Protein AF-A0A0C9QK93-F1 (afdb_monomer_lite)

Secondary structure (DSSP, 8-state):
-EEEEEE-GGGGGTTTEEEEEEETTEEEESS-SSS--HHHHHHHTT-TT-PEEEEE-TT------TT-EEEEEESSS------PPP-TTHHHHHHHHHHHHHHHHHTSTT-TTS--S-PPPHHHHHHHHHHHHHHHHHHHHS------SS---SSPPPHHHHHHHTTTT--PPEEPPHHHHHHHHHHHHTSS---SS----S-------HHHHHHHHHHHHHTSHHHHHHHHHHHT---

Radius of gyration: 21.6 Å; chains: 1; bounding box: 47×56×64 Å

InterPro domains:
  IPR003347 JmjC domain [PS51184] (1-100)
  IPR041667 Cupin-like domain 8 [PF13621] (1-84)

Sequence (239 aa):
RKQWLLFPPDSGKILQETRVPYEESTIYSRLNFFCPSTYEEDCLLKIERGPMRVVLTPGDVLFVPRGWWHFVESLEVSVSVNVWLPLASDCQNRLREALVKLIIERIGKGLPAVREDVPYRLEEILELIEKCISDCEKLREEPPEEMIHKKIRKTPWTPPDLSREFKNFVKLGNYLGREELRLFLHQQRHRFPVCENEKIQESTVEYLNRDENILKKITDTLCHSEIITRVVDTLLKKD

Structure (mmCIF, N/CA/C/O backbone):
data_AF-A0A0C9QK93-F1
#
_entry.id   AF-A0A0C9QK93-F1
#
loop_
_atom_site.group_PDB
_atom_site.id
_atom_site.type_symbol
_atom_site.label_atom_id
_atom_site.label_alt_id
_atom_site.label_comp_id
_atom_site.label_asym_id
_atom_site.label_entity_id
_atom_site.label_seq_id
_atom_site.pdbx_PDB_ins_code
_atom_site.Cartn_x
_atom_site.Cartn_y
_atom_site.Cartn_z
_atom_site.occupancy
_atom_site.B_iso_or_equiv
_atom_site.auth_seq_id
_atom_site.auth_comp_id
_atom_site.auth_asym_id
_atom_site.auth_atom_id
_atom_site.pdbx_PDB_model_num
ATOM 1 N N . ARG A 1 1 ? 1.351 -15.589 -14.975 1.00 96.06 1 ARG A N 1
ATOM 2 C CA . ARG A 1 1 ? 2.465 -15.167 -14.093 1.00 96.06 1 ARG A CA 1
ATOM 3 C C . ARG A 1 1 ? 2.295 -13.702 -13.724 1.00 96.06 1 ARG A C 1
ATOM 5 O O . ARG A 1 1 ? 1.899 -12.924 -14.588 1.00 96.06 1 ARG A O 1
ATOM 12 N N . LYS A 1 2 ? 2.601 -13.322 -12.479 1.00 97.38 2 LYS A N 1
ATOM 13 C CA . LYS A 1 2 ? 2.558 -11.922 -12.012 1.00 97.38 2 LYS A CA 1
ATOM 14 C C . LYS A 1 2 ? 3.893 -11.516 -11.404 1.00 97.38 2 LYS A C 1
ATOM 16 O O . LYS A 1 2 ? 4.398 -12.219 -10.537 1.00 97.38 2 LYS A O 1
ATOM 21 N N . GLN A 1 3 ? 4.449 -10.401 -11.850 1.00 96.44 3 GLN A N 1
ATOM 22 C CA . GLN A 1 3 ? 5.648 -9.805 -11.283 1.00 96.44 3 GLN A CA 1
ATOM 23 C C . GLN A 1 3 ? 5.265 -8.812 -10.188 1.00 96.44 3 GLN A C 1
ATOM 25 O O . GLN A 1 3 ? 4.381 -7.988 -10.384 1.00 96.44 3 GLN A O 1
ATOM 30 N N . TRP A 1 4 ? 5.954 -8.895 -9.059 1.00 97.44 4 TRP A N 1
ATOM 31 C CA . TRP A 1 4 ? 5.810 -8.026 -7.904 1.00 97.44 4 TRP A CA 1
ATOM 32 C C . TRP A 1 4 ? 7.144 -7.347 -7.617 1.00 97.44 4 TRP A C 1
ATOM 34 O O . TRP A 1 4 ? 8.185 -8.009 -7.587 1.00 97.44 4 TRP A O 1
ATOM 44 N N . LEU A 1 5 ? 7.099 -6.042 -7.378 1.00 96.69 5 LEU A N 1
ATOM 45 C CA . LEU A 1 5 ? 8.170 -5.285 -6.738 1.00 96.69 5 LEU A CA 1
ATOM 46 C C . LEU A 1 5 ? 7.659 -4.848 -5.373 1.00 96.69 5 LEU A C 1
ATOM 48 O O . LEU A 1 5 ? 6.635 -4.178 -5.306 1.00 96.69 5 LEU A O 1
ATOM 52 N N . LEU A 1 6 ? 8.346 -5.241 -4.308 1.00 96.31 6 LEU A N 1
ATOM 53 C CA . LEU A 1 6 ? 7.980 -4.933 -2.930 1.00 96.31 6 LEU A CA 1
ATOM 54 C C . LEU A 1 6 ? 9.006 -3.973 -2.328 1.00 96.31 6 LEU A C 1
ATOM 56 O O . LEU A 1 6 ? 10.204 -4.255 -2.380 1.00 96.31 6 LEU A O 1
ATOM 60 N N . PHE A 1 7 ? 8.545 -2.884 -1.716 1.00 94.69 7 PHE A N 1
ATOM 61 C CA . PHE A 1 7 ? 9.400 -1.929 -1.008 1.00 94.69 7 PHE A CA 1
ATOM 62 C C . PHE A 1 7 ? 9.000 -1.841 0.467 1.00 94.69 7 PHE A C 1
ATOM 64 O O . PHE A 1 7 ? 7.814 -1.973 0.798 1.00 94.69 7 PHE A O 1
ATOM 71 N N . PRO A 1 8 ? 9.969 -1.617 1.369 1.00 91.44 8 PRO A N 1
ATOM 72 C CA . PRO A 1 8 ? 9.678 -1.525 2.788 1.00 91.44 8 PRO A CA 1
ATOM 73 C C . PRO A 1 8 ? 8.813 -0.286 3.101 1.00 91.44 8 PRO A C 1
ATOM 75 O O . PRO A 1 8 ? 8.847 0.690 2.342 1.00 91.44 8 PRO A O 1
ATOM 78 N N . PRO A 1 9 ? 8.030 -0.301 4.198 1.00 90.38 9 PRO A N 1
ATOM 79 C CA . PRO A 1 9 ? 7.038 0.739 4.504 1.00 90.38 9 PRO A CA 1
ATOM 80 C C . PRO A 1 9 ? 7.588 2.173 4.579 1.00 90.38 9 PRO A C 1
ATOM 82 O O . PRO A 1 9 ? 6.888 3.127 4.250 1.00 90.38 9 PRO A O 1
ATOM 85 N N . ASP A 1 10 ? 8.855 2.327 4.958 1.00 89.88 10 ASP A N 1
ATOM 86 C CA . ASP A 1 10 ? 9.587 3.595 5.060 1.00 89.88 10 ASP A CA 1
ATOM 87 C C . ASP A 1 10 ? 9.974 4.212 3.702 1.00 89.88 10 ASP A C 1
ATOM 89 O O . ASP A 1 10 ? 10.474 5.336 3.645 1.00 89.88 10 ASP A O 1
ATOM 93 N N . SER A 1 11 ? 9.684 3.529 2.590 1.00 91.25 11 SER A N 1
ATOM 94 C CA . SER A 1 11 ? 9.995 4.008 1.234 1.00 91.25 11 SER A CA 1
ATOM 95 C C . SER A 1 11 ? 9.082 5.140 0.743 1.00 91.25 11 SER A C 1
ATOM 97 O O . SER A 1 11 ? 9.384 5.753 -0.282 1.00 91.25 11 SER A O 1
ATOM 99 N N . GLY A 1 12 ? 7.992 5.454 1.455 1.00 89.31 12 GLY A N 1
ATOM 100 C CA . GLY A 1 12 ? 6.931 6.367 0.999 1.00 89.31 12 GLY A CA 1
ATOM 101 C C . GLY A 1 12 ? 7.414 7.750 0.554 1.00 89.31 12 GLY A C 1
ATOM 102 O O . GLY A 1 12 ? 6.987 8.262 -0.482 1.00 89.31 12 GLY A O 1
ATOM 103 N N . LYS A 1 13 ? 8.407 8.321 1.251 1.00 89.19 13 LYS A N 1
ATOM 104 C CA . LYS A 1 13 ? 8.995 9.622 0.888 1.00 89.19 13 LYS A CA 1
ATOM 105 C C . LYS A 1 13 ? 9.695 9.597 -0.475 1.00 89.19 13 LYS A C 1
ATOM 107 O O . LYS A 1 13 ? 9.547 10.538 -1.251 1.00 89.19 13 LYS A O 1
ATOM 112 N N . ILE A 1 14 ? 10.458 8.541 -0.769 1.00 91.62 14 ILE A N 1
ATOM 113 C CA . ILE A 1 14 ? 11.160 8.394 -2.058 1.00 91.62 14 ILE A CA 1
ATOM 114 C C . ILE A 1 14 ? 10.161 8.045 -3.159 1.00 91.62 14 ILE A C 1
ATOM 116 O O . ILE A 1 14 ? 10.248 8.585 -4.257 1.00 91.62 14 ILE A O 1
ATOM 120 N N . LEU A 1 15 ? 9.174 7.208 -2.830 1.00 92.50 15 LEU A N 1
ATOM 121 C CA . LEU A 1 15 ? 8.058 6.837 -3.697 1.00 92.50 15 LEU A CA 1
ATOM 122 C C . LEU A 1 15 ? 7.072 7.986 -3.952 1.00 92.50 15 LEU A C 1
ATOM 124 O O . LEU A 1 15 ? 6.124 7.810 -4.716 1.00 92.50 15 LEU A O 1
ATOM 128 N N . GLN A 1 16 ? 7.300 9.159 -3.356 1.00 91.38 16 GLN A N 1
ATOM 129 C CA . GLN A 1 16 ? 6.467 10.346 -3.512 1.00 91.38 16 GLN A CA 1
ATOM 130 C C . GLN A 1 16 ? 4.991 10.049 -3.229 1.00 91.38 16 GLN A C 1
ATOM 132 O O . GLN A 1 16 ? 4.132 10.293 -4.079 1.00 91.38 16 GLN A O 1
ATOM 137 N N . GLU A 1 17 ? 4.716 9.501 -2.045 1.00 88.75 17 GLU A N 1
ATOM 138 C CA . GLU A 1 17 ? 3.376 9.096 -1.625 1.00 88.75 17 GLU A CA 1
ATOM 139 C C . GLU A 1 17 ? 2.289 10.149 -1.908 1.00 88.75 17 GLU A C 1
ATOM 141 O O . GLU A 1 17 ? 2.481 11.369 -1.789 1.00 88.75 17 GLU A O 1
ATOM 146 N N . THR A 1 18 ? 1.130 9.664 -2.344 1.00 83.94 18 THR A N 1
ATOM 147 C CA . THR A 1 18 ? -0.019 10.488 -2.702 1.00 83.94 18 THR A CA 1
ATOM 148 C C . THR A 1 18 ? -1.317 9.739 -2.417 1.00 83.94 18 THR A C 1
ATOM 150 O O . THR A 1 18 ? -1.436 8.550 -2.700 1.00 83.94 18 THR A O 1
ATOM 153 N N . ARG A 1 19 ? -2.314 10.446 -1.879 1.00 78.44 19 ARG A N 1
ATOM 154 C CA . ARG A 1 19 ? -3.700 9.960 -1.740 1.00 78.44 19 ARG A CA 1
ATOM 155 C C . ARG A 1 19 ? -4.591 10.455 -2.884 1.00 78.44 19 ARG A C 1
ATOM 157 O O . ARG A 1 19 ? -5.789 10.615 -2.715 1.00 78.44 19 ARG A O 1
ATOM 164 N N . VAL A 1 20 ? -3.977 10.782 -4.018 1.00 71.06 20 VAL A N 1
ATOM 165 C CA . VAL A 1 20 ? -4.642 11.296 -5.216 1.00 71.06 20 VAL A CA 1
ATOM 166 C C . VAL A 1 20 ? -4.365 10.332 -6.372 1.00 71.06 20 VAL A C 1
ATOM 168 O O . VAL A 1 20 ? -3.179 10.131 -6.659 1.00 71.06 20 VAL A O 1
ATOM 171 N N . PRO A 1 21 ? -5.405 9.785 -7.035 1.00 72.94 21 PRO A N 1
ATOM 172 C CA . PRO A 1 21 ? -6.831 9.887 -6.675 1.00 72.94 21 PRO A CA 1
ATOM 173 C C . PRO A 1 21 ? -7.118 9.297 -5.284 1.00 72.94 21 PRO A C 1
ATOM 175 O O . PRO A 1 21 ? -6.354 8.454 -4.817 1.00 72.94 21 PRO A O 1
ATOM 178 N N . TYR A 1 22 ? -8.166 9.764 -4.597 1.00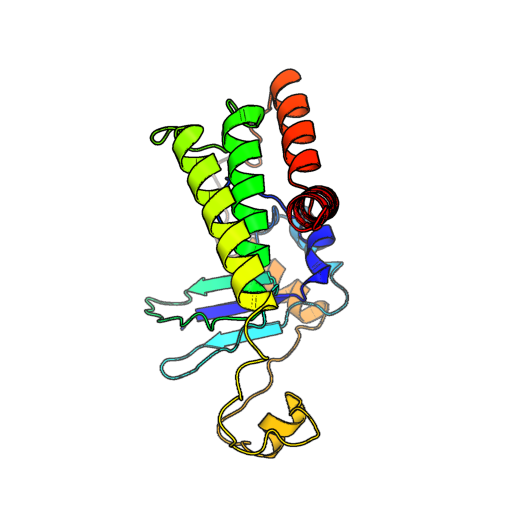 74.44 22 TYR A N 1
ATOM 179 C CA . TYR A 1 22 ? -8.499 9.196 -3.286 1.00 74.44 22 TYR A CA 1
ATOM 180 C C . TYR A 1 22 ? -9.203 7.855 -3.467 1.00 74.44 22 TYR A C 1
ATOM 182 O O . TYR A 1 22 ? -10.246 7.764 -4.113 1.00 74.44 22 TYR A O 1
ATOM 190 N N . GLU A 1 23 ? -8.625 6.818 -2.874 1.00 77.44 23 GLU A N 1
ATOM 191 C CA . GLU A 1 23 ? -9.226 5.500 -2.741 1.00 77.44 23 GLU A CA 1
ATOM 192 C C . GLU A 1 23 ? -9.027 5.035 -1.297 1.00 77.44 23 GLU A C 1
ATOM 194 O O . GLU A 1 23 ? -7.950 5.190 -0.712 1.00 77.44 23 GLU A O 1
ATOM 199 N N . GLU A 1 24 ? -10.091 4.502 -0.703 1.00 75.31 24 GLU A N 1
ATOM 200 C CA . GLU A 1 24 ? -10.079 4.053 0.684 1.00 75.31 24 GLU A CA 1
ATOM 201 C C . GLU A 1 24 ? -8.993 2.991 0.896 1.00 75.31 24 GLU A C 1
ATOM 203 O O . GLU A 1 24 ? -8.834 2.069 0.093 1.00 75.31 24 GLU A O 1
ATOM 208 N N . SER A 1 25 ? -8.233 3.116 1.989 1.00 77.31 25 SER A N 1
ATOM 209 C CA . SER A 1 25 ? -7.150 2.184 2.340 1.00 77.31 25 SER A CA 1
ATOM 210 C C . SER A 1 25 ? -6.016 2.076 1.309 1.00 77.31 25 SER A C 1
ATOM 212 O O . SER A 1 25 ? -5.211 1.145 1.390 1.00 77.31 25 SER A O 1
ATOM 214 N N . THR A 1 26 ? -5.909 3.027 0.375 1.00 83.44 26 THR A N 1
ATOM 215 C CA . THR A 1 26 ? -4.876 3.023 -0.666 1.00 83.44 26 THR A CA 1
ATOM 216 C C . THR A 1 26 ? -4.071 4.318 -0.653 1.00 83.44 26 THR A C 1
ATOM 218 O O . THR A 1 26 ? -4.600 5.427 -0.589 1.00 83.44 26 THR A O 1
ATOM 221 N N . ILE A 1 27 ? -2.749 4.167 -0.711 1.00 86.81 27 ILE A N 1
ATOM 222 C CA . ILE A 1 27 ? -1.800 5.259 -0.918 1.00 86.81 27 ILE A CA 1
ATOM 223 C C . ILE A 1 27 ? -0.974 4.880 -2.140 1.00 86.81 27 ILE A C 1
ATOM 225 O O . ILE A 1 27 ? -0.438 3.774 -2.218 1.00 86.81 27 ILE A O 1
ATOM 229 N N . TYR A 1 28 ? -0.879 5.793 -3.096 1.00 89.25 28 TYR A N 1
ATOM 230 C CA . TYR A 1 28 ? -0.188 5.566 -4.355 1.00 89.25 28 TYR A CA 1
ATOM 231 C C . TYR A 1 28 ? 1.204 6.188 -4.343 1.00 89.25 28 TYR A C 1
ATOM 233 O O . TYR A 1 28 ? 1.496 7.118 -3.590 1.00 89.25 28 TYR A O 1
ATOM 241 N N . SER A 1 29 ? 2.064 5.680 -5.219 1.00 91.94 29 SER A N 1
ATOM 242 C CA . SER A 1 29 ? 3.305 6.345 -5.605 1.00 91.94 29 SER A CA 1
ATOM 243 C C . SER A 1 29 ? 3.031 7.249 -6.805 1.00 91.94 29 SER A C 1
ATOM 245 O O . SER A 1 29 ? 2.280 6.864 -7.698 1.00 91.94 29 SER A O 1
ATOM 247 N N . ARG A 1 30 ? 3.658 8.431 -6.857 1.00 90.38 30 ARG A N 1
ATOM 248 C CA . ARG A 1 30 ? 3.638 9.266 -8.075 1.00 90.38 30 ARG A CA 1
ATOM 249 C C . ARG A 1 30 ? 4.561 8.750 -9.178 1.00 90.38 30 ARG A C 1
ATOM 251 O O . ARG A 1 30 ? 4.494 9.258 -10.288 1.00 90.38 30 ARG A O 1
ATOM 258 N N . LEU A 1 31 ? 5.436 7.794 -8.869 1.00 92.75 31 LEU A N 1
ATOM 259 C CA . LEU A 1 31 ? 6.427 7.286 -9.808 1.00 92.75 31 LEU A CA 1
ATOM 260 C C . LEU A 1 31 ? 5.817 6.187 -10.682 1.00 92.75 31 LEU A C 1
ATOM 262 O O . LEU A 1 31 ? 5.188 5.251 -10.185 1.00 92.75 31 LEU A O 1
ATOM 266 N N . ASN A 1 32 ? 6.051 6.272 -11.984 1.00 91.50 32 ASN A N 1
ATOM 267 C CA . ASN A 1 32 ? 5.673 5.258 -12.950 1.00 91.50 32 ASN A CA 1
ATOM 268 C C . ASN A 1 32 ? 6.715 4.133 -12.996 1.00 91.50 32 ASN A C 1
ATOM 270 O O . ASN A 1 32 ? 7.848 4.328 -13.418 1.00 91.50 32 ASN A O 1
ATOM 274 N N . PHE A 1 33 ? 6.318 2.923 -12.607 1.00 92.94 33 PHE A N 1
ATOM 275 C CA . PHE A 1 33 ? 7.174 1.730 -12.664 1.00 92.94 33 PHE A CA 1
ATOM 276 C C . PHE A 1 33 ? 7.068 0.959 -13.980 1.00 92.94 33 PHE A C 1
ATOM 278 O O . PHE A 1 33 ? 7.933 0.140 -14.289 1.00 92.94 33 PHE A O 1
ATOM 285 N N . PHE A 1 34 ? 5.986 1.176 -14.727 1.00 92.69 34 PHE A N 1
ATOM 286 C CA . PHE A 1 34 ? 5.678 0.438 -15.946 1.00 92.69 34 PHE A CA 1
ATOM 287 C C . PHE A 1 34 ? 6.424 1.000 -17.159 1.00 92.69 34 PHE A C 1
ATOM 289 O O . PHE A 1 34 ? 6.872 0.239 -18.009 1.00 92.69 34 PHE A O 1
ATOM 296 N N . CYS A 1 35 ? 6.575 2.323 -17.220 1.00 93.44 35 CYS A N 1
ATOM 297 C CA . CYS A 1 35 ? 7.335 3.026 -18.251 1.00 93.44 35 CYS A CA 1
ATOM 298 C C . CYS A 1 35 ? 7.953 4.310 -17.655 1.00 93.44 35 CYS A C 1
ATOM 300 O O . CYS A 1 35 ? 7.459 5.405 -17.934 1.00 93.44 35 CYS A O 1
ATOM 302 N N . PRO A 1 36 ? 8.976 4.189 -16.784 1.00 93.06 36 PRO A N 1
ATOM 303 C CA . PRO A 1 36 ? 9.572 5.332 -16.094 1.00 93.06 36 PRO A CA 1
ATOM 304 C C . PRO A 1 36 ? 10.273 6.299 -17.057 1.00 93.06 36 PRO A C 1
ATOM 306 O O . PRO A 1 36 ? 10.957 5.893 -17.997 1.00 93.06 36 PRO A O 1
ATOM 309 N N . SER A 1 37 ? 10.170 7.595 -16.777 1.00 92.06 37 SER A N 1
ATOM 310 C CA . SER A 1 37 ? 11.050 8.637 -17.319 1.00 92.06 37 SER A CA 1
ATOM 311 C C . SER A 1 37 ? 12.447 8.582 -16.682 1.00 92.06 37 SER A C 1
ATOM 313 O O . SER A 1 37 ? 12.617 8.003 -15.612 1.00 92.06 37 SER A O 1
ATOM 315 N N . THR A 1 38 ? 13.451 9.255 -17.270 1.00 91.06 38 THR A N 1
ATOM 316 C CA . THR A 1 38 ? 14.803 9.341 -16.664 1.00 91.06 38 THR A CA 1
ATOM 317 C C . THR A 1 38 ? 14.757 9.844 -15.218 1.00 91.06 38 THR A C 1
ATOM 319 O O . THR A 1 38 ? 15.472 9.346 -14.357 1.00 91.06 38 THR A O 1
ATOM 322 N N . TYR A 1 39 ? 13.899 10.833 -14.946 1.00 92.06 39 TYR A N 1
ATOM 323 C CA . TYR A 1 39 ? 13.749 11.408 -13.613 1.00 92.06 39 TYR A CA 1
ATOM 324 C C . TYR A 1 39 ? 13.223 10.378 -12.604 1.00 92.06 39 TYR A C 1
ATOM 326 O O . TYR A 1 39 ? 13.726 10.284 -11.484 1.00 92.06 39 TYR A O 1
ATOM 334 N N . GLU A 1 40 ? 12.227 9.586 -13.000 1.00 92.50 40 GLU A N 1
ATOM 335 C CA . GLU A 1 40 ? 11.664 8.538 -12.148 1.00 92.50 40 GLU A CA 1
ATOM 336 C C . GLU A 1 40 ? 12.669 7.406 -11.924 1.00 92.50 40 GLU A C 1
ATOM 338 O O . GLU A 1 40 ? 12.792 6.936 -10.793 1.00 92.50 40 GLU A O 1
ATOM 343 N N . GLU A 1 41 ? 13.450 7.029 -12.945 1.00 91.50 41 GLU A N 1
ATOM 344 C CA . GLU A 1 41 ? 14.570 6.088 -12.799 1.00 91.50 41 GLU A CA 1
ATOM 345 C C . GLU A 1 41 ? 15.551 6.570 -11.719 1.00 91.50 41 GLU A C 1
ATOM 347 O O . GLU A 1 41 ? 15.842 5.840 -10.767 1.00 91.50 41 GLU A O 1
ATOM 352 N N . ASP A 1 42 ? 16.000 7.824 -11.811 1.00 92.00 42 ASP A N 1
ATOM 353 C CA . ASP A 1 42 ? 16.928 8.426 -10.850 1.00 92.00 42 ASP A CA 1
ATOM 354 C C . ASP A 1 42 ? 16.341 8.503 -9.433 1.00 92.00 42 ASP A C 1
ATOM 356 O O . ASP A 1 42 ? 17.060 8.353 -8.441 1.00 92.00 42 ASP A O 1
ATOM 360 N N . CYS A 1 43 ? 15.035 8.742 -9.304 1.00 92.25 43 CYS A N 1
ATOM 361 C CA . CYS A 1 43 ? 14.338 8.711 -8.021 1.00 92.25 43 CYS A CA 1
ATOM 362 C C . CYS A 1 43 ? 14.292 7.301 -7.422 1.00 92.25 43 CYS A C 1
ATOM 364 O O . CYS A 1 43 ? 14.618 7.134 -6.246 1.00 92.25 43 CYS A O 1
ATOM 366 N N . LEU A 1 44 ? 13.943 6.289 -8.215 1.00 91.88 44 LEU A N 1
ATOM 367 C CA . LEU A 1 44 ? 13.840 4.900 -7.761 1.00 91.88 44 LEU A CA 1
ATOM 368 C C . LEU A 1 44 ? 15.197 4.309 -7.364 1.00 91.88 44 LEU A C 1
ATOM 370 O O . LEU A 1 44 ? 15.279 3.539 -6.406 1.00 91.88 44 LEU A O 1
ATOM 374 N N . LEU A 1 45 ? 16.279 4.720 -8.030 1.00 92.50 45 LEU A N 1
ATOM 375 C CA . LEU A 1 45 ? 17.643 4.292 -7.702 1.00 92.50 45 LEU A CA 1
ATOM 376 C C . LEU A 1 45 ? 18.167 4.840 -6.362 1.00 92.50 45 LEU A C 1
ATOM 378 O O . LEU A 1 45 ? 19.173 4.339 -5.853 1.00 92.50 45 LEU A O 1
ATOM 382 N N . LYS A 1 46 ? 17.491 5.831 -5.759 1.00 91.44 46 LYS A N 1
ATOM 383 C CA . LYS A 1 46 ? 17.826 6.357 -4.420 1.00 91.44 46 LYS A CA 1
ATOM 384 C C . LYS A 1 46 ? 17.349 5.452 -3.281 1.00 91.44 46 LYS A C 1
ATOM 386 O O . LYS A 1 46 ? 17.734 5.681 -2.138 1.00 91.44 46 LYS A O 1
ATOM 391 N N . ILE A 1 47 ? 16.524 4.442 -3.562 1.00 87.19 47 ILE A N 1
ATOM 392 C CA . ILE A 1 47 ? 16.042 3.498 -2.548 1.00 87.19 47 ILE A CA 1
ATOM 393 C C . ILE A 1 47 ? 17.187 2.546 -2.175 1.00 87.19 47 ILE A C 1
ATOM 395 O O . ILE A 1 47 ? 17.525 1.646 -2.940 1.00 87.19 47 ILE A O 1
ATOM 399 N N . GLU A 1 48 ? 17.781 2.731 -0.992 1.00 81.31 48 GLU A N 1
ATOM 400 C CA . GLU A 1 48 ? 19.034 2.063 -0.593 1.00 81.31 48 GLU A CA 1
ATOM 401 C C . GLU A 1 48 ? 18.995 0.534 -0.685 1.00 81.31 48 GLU A C 1
ATOM 403 O O . GLU A 1 48 ? 19.936 -0.077 -1.190 1.00 81.31 48 GLU A O 1
ATOM 408 N N . ARG A 1 49 ? 17.913 -0.091 -0.206 1.00 82.56 49 ARG A N 1
ATOM 409 C CA . ARG A 1 49 ? 17.766 -1.557 -0.210 1.00 82.56 49 ARG A CA 1
ATOM 410 C C . ARG A 1 49 ? 17.278 -2.124 -1.545 1.00 82.56 49 ARG A C 1
ATOM 412 O O . ARG A 1 49 ? 17.282 -3.341 -1.701 1.00 82.56 49 ARG A O 1
ATOM 419 N N . GLY A 1 50 ? 16.849 -1.265 -2.474 1.00 88.56 50 GLY A N 1
ATOM 420 C CA . GLY A 1 50 ? 16.113 -1.670 -3.670 1.00 88.56 50 GLY A CA 1
ATOM 421 C C . GLY A 1 50 ? 14.790 -2.392 -3.352 1.00 88.56 50 GLY A C 1
ATOM 422 O O . GLY A 1 50 ? 14.462 -2.644 -2.187 1.00 88.56 50 GLY A O 1
ATOM 423 N N . PRO A 1 51 ? 13.990 -2.727 -4.377 1.00 94.81 51 PRO A N 1
ATOM 424 C CA . PRO A 1 51 ? 12.829 -3.583 -4.201 1.00 94.81 51 PRO A CA 1
ATOM 425 C C . PRO A 1 51 ? 13.218 -5.051 -4.080 1.00 94.81 51 PRO A C 1
ATOM 427 O O . PRO A 1 51 ? 14.146 -5.530 -4.734 1.00 94.81 51 PRO A O 1
ATOM 430 N N . MET A 1 52 ? 12.403 -5.804 -3.351 1.00 95.38 52 MET A N 1
ATOM 431 C CA . MET A 1 52 ? 12.341 -7.250 -3.514 1.00 95.38 52 MET A CA 1
ATOM 432 C C . MET A 1 52 ? 11.525 -7.578 -4.767 1.00 95.38 52 MET A C 1
ATOM 434 O O . MET A 1 52 ? 10.371 -7.163 -4.883 1.00 95.38 52 MET A O 1
ATOM 438 N N . ARG A 1 53 ? 12.115 -8.328 -5.705 1.00 95.31 53 ARG A N 1
ATOM 439 C CA . ARG A 1 53 ? 11.442 -8.753 -6.942 1.00 95.31 53 ARG A CA 1
ATOM 440 C C . ARG A 1 53 ? 11.000 -10.205 -6.834 1.00 95.31 53 ARG A C 1
ATOM 442 O O . ARG A 1 53 ? 11.811 -11.089 -6.560 1.00 95.31 53 ARG A O 1
ATOM 449 N N . VAL A 1 54 ? 9.724 -10.459 -7.110 1.00 95.81 54 VAL A N 1
ATOM 450 C CA . VAL A 1 54 ? 9.133 -11.805 -7.100 1.00 95.81 54 VAL A CA 1
ATOM 451 C C . VAL A 1 54 ? 8.300 -12.008 -8.361 1.00 95.81 54 VAL A C 1
ATOM 453 O O . VAL A 1 54 ? 7.522 -11.139 -8.736 1.00 95.81 54 VAL A O 1
ATOM 456 N N . VAL A 1 55 ? 8.435 -13.157 -9.024 1.00 96.25 55 VAL A N 1
ATOM 457 C CA . VAL A 1 55 ? 7.540 -13.558 -10.120 1.00 96.25 55 VAL A CA 1
ATOM 458 C C . VAL A 1 55 ? 6.736 -14.763 -9.660 1.00 96.25 55 VAL A C 1
ATOM 460 O O . VAL A 1 55 ? 7.293 -15.839 -9.476 1.00 96.25 55 VAL A O 1
ATOM 463 N N . LEU A 1 56 ? 5.431 -14.572 -9.483 1.00 96.44 56 LEU A N 1
ATOM 464 C CA . LEU A 1 56 ? 4.501 -15.620 -9.081 1.00 96.44 56 LEU A CA 1
ATOM 465 C C . LEU A 1 56 ? 4.044 -16.440 -10.284 1.00 96.44 56 LEU A C 1
ATOM 467 O O . LEU A 1 56 ? 3.629 -15.897 -11.321 1.00 96.44 56 LEU A O 1
ATOM 471 N N . THR A 1 57 ? 4.081 -17.754 -10.105 1.00 96.12 57 THR A N 1
ATOM 472 C CA . THR A 1 57 ? 3.556 -18.779 -11.008 1.00 96.12 57 THR A CA 1
ATOM 473 C C . THR A 1 57 ? 2.300 -19.430 -10.404 1.00 96.12 57 THR A C 1
ATOM 475 O O . THR A 1 57 ? 2.000 -19.208 -9.228 1.00 96.12 57 THR A O 1
ATOM 478 N N . PRO A 1 58 ? 1.493 -20.171 -11.188 1.00 96.88 58 PRO A N 1
ATOM 479 C CA . PRO A 1 58 ? 0.311 -20.846 -10.654 1.00 96.88 58 PRO A CA 1
ATOM 480 C C . PRO A 1 58 ? 0.653 -21.757 -9.465 1.00 96.88 58 PRO A C 1
ATOM 482 O O . PRO A 1 58 ? 1.513 -22.624 -9.579 1.00 96.88 58 PRO A O 1
ATOM 485 N N . GLY A 1 59 ? -0.038 -21.563 -8.340 1.00 94.62 59 GLY A N 1
ATOM 486 C CA . GLY A 1 59 ? 0.189 -22.304 -7.094 1.00 94.62 59 GLY A CA 1
ATOM 487 C C . GLY A 1 59 ? 1.101 -21.599 -6.084 1.00 94.62 59 GLY A C 1
ATOM 488 O O . GLY A 1 59 ? 1.078 -21.968 -4.911 1.00 94.62 59 GLY A O 1
ATOM 489 N N . ASP A 1 60 ? 1.844 -20.564 -6.489 1.00 95.38 60 ASP A N 1
ATOM 490 C CA . ASP A 1 60 ? 2.640 -19.766 -5.554 1.00 95.38 60 ASP A CA 1
ATOM 491 C C . ASP A 1 60 ? 1.747 -18.873 -4.679 1.00 95.38 60 ASP A C 1
ATOM 493 O O . ASP A 1 60 ? 0.755 -18.300 -5.139 1.00 95.38 60 ASP A O 1
ATOM 497 N N . VAL A 1 61 ? 2.152 -18.693 -3.420 1.00 95.31 61 VAL A N 1
ATOM 498 C CA . VAL A 1 61 ? 1.520 -17.767 -2.472 1.00 95.31 61 VAL A CA 1
ATOM 499 C C . VAL A 1 61 ? 2.553 -16.741 -2.027 1.00 95.31 61 VAL A C 1
ATOM 501 O O . VAL A 1 61 ? 3.623 -17.097 -1.535 1.00 95.31 61 VAL A O 1
ATOM 504 N N . LEU A 1 62 ? 2.221 -15.459 -2.181 1.00 95.69 62 LEU A N 1
ATOM 505 C CA . LEU A 1 62 ? 3.040 -14.352 -1.697 1.00 95.69 62 LEU A CA 1
ATOM 506 C C . LEU A 1 62 ? 2.456 -13.801 -0.401 1.00 95.69 62 LEU A C 1
ATOM 508 O O . LEU A 1 62 ? 1.321 -13.332 -0.378 1.00 95.69 62 LEU A O 1
ATOM 512 N N . PHE A 1 63 ? 3.254 -13.813 0.662 1.00 93.50 63 PHE A N 1
ATOM 513 C CA . PHE A 1 63 ? 2.931 -13.082 1.879 1.00 93.50 63 PHE A CA 1
ATOM 514 C C . PHE A 1 63 ? 3.419 -11.637 1.751 1.00 93.50 63 PHE A C 1
ATOM 516 O O . PHE A 1 63 ? 4.622 -11.397 1.649 1.00 93.50 63 PHE A O 1
ATOM 523 N N . VAL A 1 64 ? 2.488 -10.682 1.768 1.00 93.81 64 VAL A N 1
ATOM 524 C CA . VAL A 1 64 ? 2.789 -9.245 1.760 1.00 93.81 64 VAL A CA 1
ATOM 525 C C . VAL A 1 64 ? 2.539 -8.701 3.166 1.00 93.81 64 VAL A C 1
ATOM 527 O O . VAL A 1 64 ? 1.387 -8.677 3.604 1.00 93.81 64 VAL A O 1
ATOM 530 N N . PRO A 1 65 ? 3.580 -8.287 3.910 1.00 91.06 65 PRO A N 1
ATOM 531 C CA . PRO A 1 65 ? 3.375 -7.737 5.240 1.00 91.06 65 PRO A CA 1
ATOM 532 C C . PRO A 1 65 ? 2.646 -6.388 5.176 1.00 91.06 65 PRO A C 1
ATOM 534 O O . PRO A 1 65 ? 2.779 -5.629 4.213 1.00 91.06 65 PRO A O 1
ATOM 537 N N . ARG A 1 66 ? 1.902 -6.056 6.236 1.00 89.25 66 ARG A N 1
ATOM 538 C CA . ARG A 1 66 ? 1.181 -4.779 6.340 1.00 89.25 66 ARG A CA 1
ATOM 539 C C . ARG A 1 66 ? 2.116 -3.586 6.107 1.00 89.25 66 ARG A C 1
ATOM 541 O O . ARG A 1 66 ? 3.214 -3.531 6.659 1.00 89.25 66 ARG A O 1
ATOM 548 N N . GLY A 1 67 ? 1.635 -2.616 5.329 1.00 89.69 67 GLY A N 1
ATOM 549 C CA . GLY A 1 67 ? 2.323 -1.351 5.056 1.00 89.69 67 GLY A CA 1
ATOM 550 C C . GLY A 1 67 ? 3.413 -1.430 3.988 1.00 89.69 67 GLY A C 1
ATOM 551 O O . GLY A 1 67 ? 4.036 -0.416 3.700 1.00 89.69 67 GLY A O 1
ATOM 552 N N . TRP A 1 68 ? 3.663 -2.604 3.403 1.00 94.00 68 TRP A N 1
ATOM 553 C CA . TRP A 1 68 ? 4.618 -2.726 2.309 1.00 94.00 68 TRP A CA 1
ATOM 554 C C . TRP A 1 68 ? 4.048 -2.161 1.013 1.00 94.00 68 TRP A C 1
ATOM 556 O O . TRP A 1 68 ? 2.944 -2.508 0.580 1.00 94.00 68 TRP A O 1
ATOM 566 N N . TRP A 1 69 ? 4.853 -1.328 0.367 1.00 95.12 69 TRP A N 1
ATOM 567 C CA . TRP A 1 69 ? 4.565 -0.818 -0.962 1.00 95.12 69 TRP A CA 1
ATOM 568 C C . TRP A 1 69 ? 4.742 -1.935 -1.974 1.00 95.12 69 TRP A C 1
ATOM 570 O O . TRP A 1 69 ? 5.680 -2.730 -1.870 1.00 95.12 69 TRP A O 1
ATOM 580 N N . HIS A 1 70 ? 3.863 -1.985 -2.967 1.00 95.75 70 HIS A N 1
ATOM 581 C CA . HIS A 1 70 ? 3.934 -3.010 -3.989 1.00 95.75 70 HIS A CA 1
ATOM 582 C C . HIS A 1 70 ? 3.517 -2.482 -5.360 1.00 95.75 70 HIS A C 1
ATOM 584 O O . HIS A 1 70 ? 2.502 -1.809 -5.498 1.00 95.75 70 HIS A O 1
ATOM 590 N N . PHE A 1 71 ? 4.300 -2.826 -6.379 1.00 96.31 71 PHE A N 1
ATOM 591 C CA . PHE A 1 71 ? 3.928 -2.684 -7.783 1.00 96.31 71 PHE A CA 1
ATOM 592 C C . PHE A 1 71 ? 3.709 -4.074 -8.373 1.00 96.31 71 PHE A C 1
ATOM 594 O O . PHE A 1 71 ? 4.542 -4.963 -8.177 1.00 96.31 71 PHE A O 1
ATOM 601 N N . VAL A 1 72 ? 2.596 -4.261 -9.085 1.00 96.50 72 VAL A N 1
ATOM 602 C CA . VAL A 1 72 ? 2.195 -5.558 -9.640 1.00 96.50 72 VAL A CA 1
ATOM 603 C C . VAL A 1 72 ? 1.975 -5.440 -11.135 1.00 96.50 72 VAL A C 1
ATOM 605 O O . VAL A 1 72 ? 1.200 -4.611 -11.600 1.00 96.50 72 VAL A O 1
ATOM 608 N N . GLU A 1 73 ? 2.611 -6.331 -11.881 1.00 95.88 73 GLU A N 1
ATOM 609 C CA . GLU A 1 73 ? 2.517 -6.388 -13.331 1.00 95.88 73 GLU A CA 1
ATOM 610 C C . GLU A 1 73 ? 2.139 -7.805 -13.777 1.00 95.88 73 GLU A C 1
ATOM 612 O O . GLU A 1 73 ? 2.757 -8.793 -13.370 1.00 95.88 73 GLU A O 1
ATOM 617 N N . SER A 1 74 ? 1.121 -7.929 -14.629 1.00 96.62 74 SER A N 1
ATOM 618 C CA . SER A 1 74 ? 0.775 -9.216 -15.241 1.00 96.62 74 SER A CA 1
ATOM 619 C C . SER A 1 74 ? 1.642 -9.437 -16.480 1.00 96.62 74 SER A C 1
ATOM 621 O O . SER A 1 74 ? 1.521 -8.699 -17.450 1.00 96.62 74 SER A O 1
ATOM 623 N N . LEU A 1 75 ? 2.504 -10.458 -16.455 1.00 95.19 75 LEU A N 1
ATOM 624 C CA . LEU A 1 75 ? 3.401 -10.777 -17.581 1.00 95.19 75 LEU A CA 1
ATOM 625 C C . LEU A 1 75 ? 2.688 -11.529 -18.718 1.00 95.19 75 LEU A C 1
ATOM 627 O O . LEU A 1 75 ? 3.190 -11.625 -19.830 1.00 95.19 75 LEU A O 1
ATOM 631 N N . GLU A 1 76 ? 1.535 -12.108 -18.404 1.00 95.44 76 GLU A N 1
ATOM 632 C CA . GLU A 1 76 ? 0.642 -12.852 -19.289 1.00 95.44 76 GLU A CA 1
ATOM 633 C C . GLU A 1 76 ? -0.764 -12.812 -18.665 1.00 95.44 76 GLU A C 1
ATOM 635 O O . GLU A 1 76 ? -0.921 -12.382 -17.513 1.00 95.44 76 GLU A O 1
ATOM 640 N N . VAL A 1 77 ? -1.784 -13.283 -19.391 1.00 96.44 77 VAL A N 1
ATOM 641 C CA . VAL A 1 77 ? -3.145 -13.415 -18.845 1.00 96.44 77 VAL A CA 1
ATOM 642 C C . VAL A 1 77 ? -3.085 -14.213 -17.542 1.00 96.44 77 VAL A C 1
ATOM 644 O O . VAL A 1 77 ? -2.557 -15.325 -17.499 1.00 96.44 77 VAL A O 1
ATOM 647 N N . SER A 1 78 ? -3.565 -13.620 -16.449 1.00 96.12 78 SER A N 1
ATOM 648 C CA . SER A 1 78 ? -3.411 -14.208 -15.122 1.00 96.12 78 SER A CA 1
ATOM 649 C C . SER A 1 78 ? -4.586 -13.898 -14.205 1.00 96.12 78 SER A C 1
ATOM 651 O O . SER A 1 78 ? -5.140 -12.802 -14.219 1.00 96.12 78 SER A O 1
ATOM 653 N N . VAL A 1 79 ? -4.925 -14.879 -13.370 1.00 95.88 79 VAL A N 1
ATOM 654 C CA . VAL A 1 79 ? -5.939 -14.782 -12.317 1.00 95.88 79 VAL A CA 1
ATOM 655 C C . VAL A 1 79 ? -5.237 -14.968 -10.976 1.00 95.88 79 VAL A C 1
ATOM 657 O O . VAL A 1 79 ? -4.337 -15.798 -10.853 1.00 95.88 79 VAL A O 1
ATOM 660 N N . SER A 1 80 ? -5.613 -14.174 -9.977 1.00 95.81 80 SER A N 1
ATOM 661 C CA . SER A 1 80 ? -5.078 -14.266 -8.617 1.00 95.81 80 SER A CA 1
ATOM 662 C C . SER A 1 80 ? -6.195 -14.086 -7.603 1.00 95.81 80 SER A C 1
ATOM 664 O O . SER A 1 80 ? -7.082 -13.267 -7.825 1.00 95.81 80 SER A O 1
ATOM 666 N N . VAL A 1 81 ? -6.090 -14.782 -6.477 1.00 95.94 81 VAL A N 1
ATOM 667 C CA . VAL A 1 81 ? -6.961 -14.606 -5.313 1.00 95.94 81 VAL A CA 1
ATOM 668 C C . VAL A 1 81 ? -6.092 -14.136 -4.152 1.00 95.94 81 VAL A C 1
ATOM 670 O O . VAL A 1 81 ? -5.026 -14.705 -3.916 1.00 95.94 81 VAL A O 1
ATOM 673 N N . ASN A 1 82 ? -6.523 -13.092 -3.451 1.00 95.19 82 ASN A N 1
ATOM 674 C CA . ASN A 1 82 ? -5.880 -12.577 -2.246 1.00 95.19 82 ASN A CA 1
ATOM 675 C C . ASN A 1 82 ? -6.792 -12.759 -1.029 1.00 95.19 82 ASN A C 1
ATOM 677 O O . ASN A 1 82 ? -8.013 -12.686 -1.132 1.00 95.19 82 ASN A O 1
ATOM 681 N N . VAL A 1 83 ? -6.177 -12.981 0.133 1.00 95.00 83 VAL A N 1
ATOM 682 C CA . VAL A 1 83 ? -6.865 -13.071 1.424 1.00 95.00 83 VAL A CA 1
ATOM 683 C C . VAL A 1 83 ? -6.245 -12.042 2.357 1.00 95.00 83 VAL A C 1
ATOM 685 O O . VAL A 1 83 ? -5.033 -12.046 2.567 1.00 95.00 83 VAL A O 1
ATOM 688 N N . TRP A 1 84 ? -7.080 -11.161 2.901 1.00 91.25 84 TRP A N 1
ATOM 689 C CA . TRP A 1 84 ? -6.677 -10.156 3.878 1.00 91.25 84 TRP A CA 1
ATOM 690 C C . TRP A 1 84 ? -6.916 -10.729 5.268 1.00 91.25 84 TRP A C 1
ATOM 692 O O . TRP A 1 84 ? -8.027 -11.150 5.588 1.00 91.25 84 TRP A O 1
ATOM 702 N N . LEU A 1 85 ? -5.857 -10.800 6.069 1.00 90.44 85 LEU A N 1
ATOM 703 C CA . LEU A 1 85 ? -5.932 -11.335 7.423 1.00 90.44 85 LEU A CA 1
ATOM 704 C C . LEU A 1 85 ? -6.249 -10.195 8.397 1.00 90.44 85 LEU A C 1
ATOM 706 O O . LEU A 1 85 ? -5.553 -9.180 8.341 1.00 90.44 85 LEU A O 1
ATOM 710 N N . PRO A 1 86 ? -7.247 -10.352 9.285 1.00 88.38 86 PRO A N 1
ATOM 711 C CA . PRO A 1 86 ? -7.566 -9.332 10.270 1.00 88.38 86 PRO A CA 1
ATOM 712 C C . PRO A 1 86 ? -6.412 -9.167 11.262 1.00 88.38 86 PRO A C 1
ATOM 714 O O . PRO A 1 86 ? -5.819 -10.143 11.730 1.00 88.38 86 PRO A O 1
ATOM 717 N N . LEU A 1 87 ? -6.106 -7.921 11.598 1.00 87.69 87 LEU A N 1
ATOM 718 C CA . LEU A 1 87 ? -5.112 -7.539 12.593 1.00 87.69 87 LEU A CA 1
ATOM 719 C C . LEU A 1 87 ? -5.774 -6.723 13.701 1.00 87.69 87 LEU A C 1
ATOM 721 O O . LEU A 1 87 ? -6.673 -5.923 13.453 1.00 87.69 87 LEU A O 1
ATOM 725 N N . ALA A 1 88 ? -5.244 -6.823 14.921 1.00 85.38 88 ALA A N 1
ATOM 726 C CA . ALA A 1 88 ? -5.708 -6.013 16.053 1.00 85.38 88 ALA A CA 1
ATOM 727 C C . ALA A 1 88 ? -5.632 -4.496 15.778 1.00 85.38 88 ALA A C 1
ATOM 729 O O . ALA A 1 88 ? -6.406 -3.715 16.317 1.00 85.38 88 ALA A O 1
ATOM 730 N N . SER A 1 89 ? -4.718 -4.064 14.899 1.00 85.75 89 SER A N 1
ATOM 731 C CA . SER A 1 89 ? -4.599 -2.660 14.492 1.00 85.75 89 SER A CA 1
ATOM 732 C C . SER A 1 89 ? -5.675 -2.186 13.510 1.00 85.75 89 SER A C 1
ATOM 734 O O . SER A 1 89 ? -5.724 -0.992 13.212 1.00 85.75 89 SER A O 1
ATOM 736 N N . ASP A 1 90 ? -6.491 -3.085 12.954 1.00 89.50 90 ASP A N 1
ATOM 737 C CA . ASP A 1 90 ? -7.410 -2.749 11.863 1.00 89.50 90 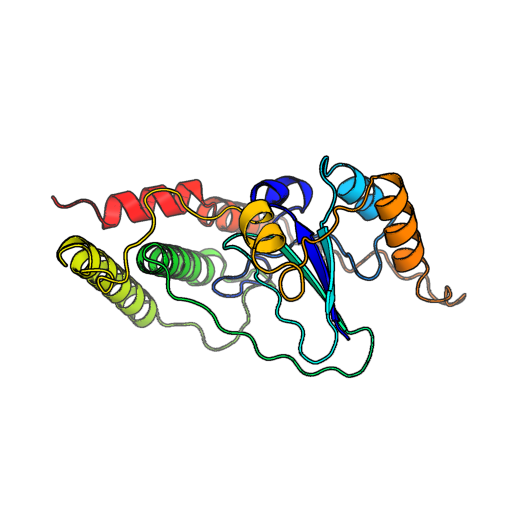ASP A CA 1
ATOM 738 C C . ASP A 1 90 ? -8.538 -1.829 12.306 1.00 89.50 90 ASP A C 1
ATOM 740 O O . ASP A 1 90 ? -8.956 -0.988 11.519 1.00 89.50 90 ASP A O 1
ATOM 744 N N . CYS A 1 91 ? -8.982 -1.912 13.562 1.00 91.00 91 CYS A N 1
ATOM 745 C CA . CYS A 1 91 ? -9.987 -0.995 14.100 1.00 91.00 91 CYS A CA 1
ATOM 746 C C . CYS A 1 91 ? -9.518 0.466 14.023 1.00 91.00 91 CYS A C 1
ATOM 748 O O . CYS A 1 91 ? -10.191 1.308 13.429 1.00 91.00 91 CYS A O 1
ATOM 750 N N . GLN A 1 92 ? -8.304 0.745 14.507 1.00 91.50 92 GLN A N 1
ATOM 751 C CA . GLN A 1 92 ? -7.713 2.077 14.425 1.00 91.50 92 GLN A CA 1
ATOM 752 C C . GLN A 1 92 ? -7.468 2.487 12.973 1.00 91.50 92 GLN A C 1
ATOM 754 O O . GLN A 1 92 ? -7.660 3.648 12.638 1.00 91.50 92 GLN A O 1
ATOM 759 N N . ASN A 1 93 ? -7.057 1.565 12.093 1.00 91.44 93 ASN A N 1
ATOM 760 C CA . ASN A 1 93 ? -6.856 1.888 10.677 1.00 91.44 93 ASN A CA 1
ATOM 761 C C . ASN A 1 93 ? -8.170 2.273 9.986 1.00 91.44 93 ASN A C 1
ATOM 763 O O . ASN A 1 93 ? -8.181 3.258 9.257 1.00 91.44 93 ASN A O 1
ATOM 767 N N . ARG A 1 94 ? -9.274 1.565 10.260 1.00 92.88 94 ARG A N 1
ATOM 768 C CA . ARG A 1 94 ? -10.603 1.930 9.744 1.00 92.88 94 ARG A CA 1
ATOM 769 C C . ARG A 1 94 ? -11.031 3.312 10.228 1.00 92.88 94 ARG A C 1
ATOM 771 O O . ARG A 1 94 ? -11.489 4.113 9.424 1.00 92.88 94 ARG A O 1
ATOM 778 N N . LEU A 1 95 ? -10.792 3.629 11.503 1.00 94.62 95 LEU A N 1
ATOM 779 C CA . LEU A 1 95 ? -11.052 4.969 12.033 1.00 94.62 95 LEU A CA 1
ATOM 780 C C . LEU A 1 95 ? -10.198 6.039 11.328 1.00 94.62 95 LEU A C 1
ATOM 782 O O . LEU A 1 95 ? -10.721 7.082 10.942 1.00 94.62 95 LEU A O 1
ATOM 786 N N . ARG A 1 96 ? -8.900 5.777 11.109 1.00 93.81 96 ARG A N 1
ATOM 787 C CA . ARG A 1 96 ? -8.015 6.681 10.351 1.00 93.81 96 ARG A CA 1
ATOM 788 C C . ARG A 1 96 ? -8.548 6.926 8.937 1.00 93.81 96 ARG A C 1
ATOM 790 O O . ARG A 1 96 ? -8.603 8.075 8.513 1.00 93.81 96 ARG A O 1
ATOM 797 N N . GLU A 1 97 ? -8.952 5.878 8.223 1.00 92.38 97 GLU A N 1
ATOM 798 C CA . GLU A 1 97 ? -9.478 6.010 6.860 1.00 92.38 97 GLU A CA 1
ATOM 799 C C . GLU A 1 97 ? -10.834 6.727 6.823 1.00 92.38 97 GLU A C 1
ATOM 801 O O . GLU A 1 97 ? -11.026 7.581 5.962 1.00 92.38 97 GLU A O 1
ATOM 806 N N . ALA A 1 98 ? -11.727 6.494 7.792 1.00 92.81 98 ALA A N 1
ATOM 807 C CA . ALA A 1 98 ? -12.991 7.226 7.907 1.00 92.81 98 ALA A CA 1
ATOM 808 C C . ALA A 1 98 ? -12.776 8.737 8.136 1.00 92.81 98 ALA A C 1
ATOM 810 O O . ALA A 1 98 ? -13.476 9.566 7.552 1.00 92.81 98 ALA A O 1
ATOM 811 N N . LEU A 1 99 ? -11.765 9.113 8.928 1.00 93.56 99 LEU A N 1
ATOM 812 C CA . LEU A 1 99 ? -11.377 10.515 9.123 1.00 93.56 99 LEU A CA 1
ATOM 813 C C . LEU A 1 99 ? -10.795 11.137 7.850 1.00 93.56 99 LEU A C 1
ATOM 815 O O . LEU A 1 99 ? -11.139 12.267 7.506 1.00 93.56 99 LEU A O 1
ATOM 819 N N . VAL A 1 100 ? -9.936 10.407 7.131 1.00 91.50 100 VAL A N 1
ATOM 820 C CA . VAL A 1 100 ? -9.417 10.862 5.832 1.00 91.50 100 VAL A CA 1
ATOM 821 C C . VAL A 1 100 ? -10.566 11.043 4.840 1.00 91.50 100 VAL A C 1
ATOM 823 O O . VAL A 1 100 ? -10.621 12.072 4.171 1.00 91.50 100 VAL A O 1
ATOM 826 N N . LYS A 1 101 ? -11.521 10.107 4.796 1.00 89.19 101 LYS A N 1
ATOM 827 C CA . LYS A 1 101 ? -12.723 10.199 3.959 1.00 89.19 101 LYS A CA 1
ATOM 828 C C . LYS A 1 101 ? -13.513 11.468 4.260 1.00 89.19 101 LYS A C 1
ATOM 830 O O . LYS A 1 101 ? -13.818 12.220 3.342 1.00 89.19 101 LYS A O 1
ATOM 835 N N . LEU A 1 102 ? -13.754 11.771 5.538 1.00 90.88 102 LEU A N 1
ATOM 836 C CA . LEU A 1 102 ? -14.408 13.016 5.951 1.00 90.88 102 LEU A CA 1
ATOM 837 C C . LEU A 1 102 ? -13.670 14.260 5.428 1.00 90.88 102 LEU A C 1
ATOM 839 O O . LEU A 1 102 ? -14.299 15.180 4.910 1.00 90.88 102 LEU A O 1
ATOM 843 N N . ILE A 1 103 ? -12.342 14.298 5.554 1.00 90.19 103 ILE A N 1
ATOM 844 C CA . ILE A 1 103 ? -11.523 15.431 5.099 1.00 90.19 103 ILE A CA 1
ATOM 845 C C . ILE A 1 103 ? -11.600 15.579 3.577 1.00 90.19 103 ILE A C 1
ATOM 847 O O . ILE A 1 103 ? -11.823 16.684 3.085 1.00 90.19 103 ILE A O 1
ATOM 851 N N . ILE A 1 104 ? -11.455 14.487 2.829 1.00 86.50 104 ILE A N 1
ATOM 852 C CA . ILE A 1 104 ? -11.502 14.502 1.364 1.00 86.50 104 ILE A CA 1
ATOM 853 C C . ILE A 1 104 ? -12.879 14.962 0.864 1.00 86.50 104 ILE A C 1
ATOM 855 O O . ILE A 1 104 ? -12.949 15.849 0.018 1.00 86.50 104 ILE A O 1
ATOM 859 N N . GLU A 1 105 ? -13.966 14.451 1.441 1.00 85.38 105 GLU A N 1
ATOM 860 C CA . GLU A 1 105 ? -15.339 14.797 1.042 1.00 85.38 105 GLU A CA 1
ATOM 861 C C . GLU A 1 105 ? -15.716 16.248 1.381 1.00 85.38 105 GLU A C 1
ATOM 863 O O . GLU A 1 105 ? -16.448 16.914 0.646 1.00 85.38 105 GLU A O 1
ATOM 868 N N . ARG A 1 106 ? -15.233 16.771 2.517 1.00 87.56 106 ARG A N 1
ATOM 869 C CA . ARG A 1 106 ? -15.636 18.098 3.017 1.00 87.56 106 ARG A CA 1
ATOM 870 C C . ARG A 1 106 ? -14.695 19.220 2.605 1.00 87.56 106 ARG A C 1
ATOM 872 O O . ARG A 1 106 ? -15.156 20.343 2.418 1.00 87.56 106 ARG A O 1
ATOM 879 N N . ILE A 1 107 ? -13.402 18.927 2.503 1.00 86.62 107 ILE A N 1
ATOM 880 C CA . ILE A 1 107 ? -12.340 19.904 2.233 1.00 86.62 107 ILE A CA 1
ATOM 881 C C . ILE A 1 107 ? -11.753 19.673 0.842 1.00 86.62 107 ILE A C 1
ATOM 883 O O . ILE A 1 107 ? -11.520 20.635 0.126 1.00 86.62 107 ILE A O 1
ATOM 887 N N . GLY A 1 108 ? -11.581 18.420 0.421 1.00 80.69 108 GLY A N 1
ATOM 888 C CA . GLY A 1 108 ? -11.055 18.079 -0.905 1.00 80.69 108 GLY A CA 1
ATOM 889 C C . GLY A 1 108 ? -12.036 18.287 -2.066 1.00 80.69 108 GLY A C 1
ATOM 890 O O . GLY A 1 108 ? -11.661 18.066 -3.218 1.00 80.69 108 GLY A O 1
ATOM 891 N N . LYS A 1 109 ? -13.278 18.715 -1.798 1.00 75.38 109 LYS A N 1
ATOM 892 C CA . LYS A 1 109 ? -14.304 18.959 -2.821 1.00 75.38 109 LYS A CA 1
ATOM 893 C C . LYS A 1 109 ? -13.803 19.965 -3.866 1.00 75.38 109 LYS A C 1
ATOM 895 O O . LYS A 1 109 ? -13.501 21.107 -3.533 1.00 75.38 109 LYS A O 1
ATOM 900 N N . GLY A 1 110 ? -13.753 19.541 -5.129 1.00 69.19 110 GLY A N 1
ATOM 901 C CA . GLY A 1 110 ? -13.222 20.336 -6.243 1.00 69.19 110 GLY A CA 1
ATOM 902 C C . GLY A 1 110 ? -1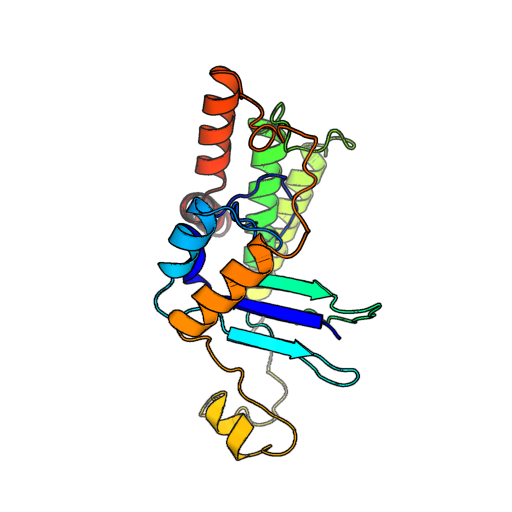1.795 19.973 -6.660 1.00 69.19 110 GLY A C 1
ATOM 903 O O . GLY A 1 110 ? -11.295 20.528 -7.632 1.00 69.19 110 GLY A O 1
ATOM 904 N N . LEU A 1 111 ? -11.135 19.030 -5.979 1.00 72.31 111 LEU A N 1
ATOM 905 C CA . LEU A 1 111 ? -9.928 18.407 -6.516 1.00 72.31 111 LEU A CA 1
ATOM 906 C C . LEU A 1 111 ? -10.319 17.386 -7.603 1.00 72.31 111 LEU A C 1
ATOM 908 O O . LEU A 1 111 ? -11.189 16.557 -7.330 1.00 72.31 111 LEU A O 1
ATOM 912 N N . PRO A 1 112 ? -9.629 17.348 -8.765 1.00 60.03 112 PRO A N 1
ATOM 913 C CA . PRO A 1 112 ? -9.883 16.376 -9.850 1.00 60.03 112 PRO A CA 1
ATOM 914 C C . PRO A 1 112 ? -9.834 14.899 -9.405 1.00 60.03 112 PRO A C 1
ATOM 916 O O . PRO A 1 112 ? -10.296 13.991 -10.084 1.00 60.03 112 PRO A O 1
ATOM 919 N N . ALA A 1 113 ? -9.238 14.672 -8.235 1.00 57.09 113 ALA A N 1
ATOM 920 C CA . ALA A 1 113 ? -8.982 13.405 -7.571 1.00 57.09 113 ALA A CA 1
ATOM 921 C C . ALA A 1 113 ? -10.170 12.806 -6.800 1.00 57.09 113 ALA A C 1
ATOM 923 O O . ALA A 1 113 ? -10.105 11.633 -6.419 1.00 57.09 113 ALA A O 1
ATOM 924 N N . VAL A 1 114 ? -11.187 13.615 -6.489 1.00 59.78 114 VAL A N 1
ATOM 925 C CA . VAL A 1 114 ? -12.385 13.190 -5.757 1.00 59.78 114 VAL A CA 1
ATOM 926 C C . VAL A 1 114 ? -13.416 12.821 -6.808 1.00 59.78 114 VAL A C 1
ATOM 928 O O . VAL A 1 114 ? -13.920 13.700 -7.502 1.00 59.78 114 VAL A O 1
ATOM 931 N N . ARG A 1 115 ? -13.663 11.518 -6.986 1.00 57.22 115 ARG A N 1
ATOM 932 C CA . ARG A 1 115 ? -14.648 11.035 -7.963 1.00 57.22 115 ARG A CA 1
ATOM 933 C C . ARG A 1 115 ? -15.973 11.761 -7.726 1.00 57.22 115 ARG A C 1
ATOM 935 O O . ARG A 1 115 ? -16.435 11.820 -6.593 1.00 57.22 115 ARG A O 1
ATOM 942 N N . GLU A 1 116 ? -16.592 12.270 -8.787 1.00 52.72 116 GLU A N 1
ATOM 943 C CA . GLU A 1 116 ? -17.921 12.907 -8.746 1.00 52.72 116 GLU A CA 1
ATOM 944 C C . GLU A 1 116 ? -19.067 11.907 -8.472 1.00 52.72 116 GLU A C 1
ATOM 946 O O . GLU A 1 116 ? -20.243 12.230 -8.645 1.00 52.72 116 GLU A O 1
ATOM 951 N N . ASP A 1 117 ? -18.744 10.681 -8.055 1.00 59.12 117 ASP A N 1
ATOM 952 C CA . ASP A 1 117 ? -19.729 9.670 -7.710 1.00 59.12 117 ASP A CA 1
ATOM 953 C C . ASP A 1 117 ? -20.385 10.036 -6.370 1.00 59.12 117 ASP A C 1
ATOM 955 O O . ASP A 1 117 ? -19.705 10.437 -5.429 1.00 59.12 117 ASP A O 1
ATOM 959 N N . VAL A 1 118 ? -21.719 9.926 -6.334 1.00 56.06 118 VAL A N 1
ATOM 960 C CA . VAL A 1 118 ? -22.665 10.273 -5.250 1.00 56.06 118 VAL A CA 1
ATOM 961 C C . VAL A 1 118 ? -21.990 10.679 -3.924 1.00 56.06 118 VAL A C 1
ATOM 963 O O . VAL A 1 118 ? -21.505 9.803 -3.206 1.00 56.06 118 VAL A O 1
ATOM 966 N N . PRO A 1 119 ? -21.993 11.978 -3.559 1.00 66.25 119 PRO A N 1
ATOM 967 C CA . PRO A 1 119 ? -21.314 12.444 -2.357 1.00 66.25 119 PRO A CA 1
ATOM 968 C C . PRO A 1 119 ? -21.916 11.771 -1.125 1.00 66.25 119 PRO A C 1
ATOM 970 O O . PRO A 1 119 ? -23.132 11.825 -0.917 1.00 66.25 119 PRO A O 1
ATOM 973 N N . TYR A 1 120 ? -21.062 11.164 -0.302 1.00 73.50 120 TYR A N 1
ATOM 974 C CA . TYR A 1 120 ? -21.481 10.613 0.983 1.00 73.50 120 TYR A CA 1
ATOM 975 C C . TYR A 1 120 ? -22.099 11.724 1.828 1.00 73.50 120 TYR A C 1
ATOM 977 O O . TYR A 1 120 ? -21.557 12.833 1.940 1.00 73.50 120 TYR A O 1
ATOM 985 N N . ARG A 1 121 ? -23.243 11.439 2.450 1.00 85.38 121 ARG A N 1
ATOM 986 C CA . ARG A 1 121 ? -23.848 12.404 3.369 1.00 85.38 121 ARG A CA 1
ATOM 987 C C . ARG A 1 121 ? -22.975 12.524 4.611 1.00 85.38 121 ARG A C 1
ATOM 989 O O . ARG A 1 121 ? -22.359 11.555 5.045 1.00 85.38 121 ARG A O 1
ATOM 996 N N . LEU A 1 122 ? -22.938 13.713 5.217 1.00 88.88 122 LEU A N 1
ATOM 997 C CA . LEU A 1 122 ? -22.163 13.920 6.446 1.00 88.88 122 LEU A CA 1
ATOM 998 C C . LEU A 1 122 ? -22.594 12.942 7.539 1.00 88.88 122 LEU A C 1
ATOM 1000 O O . LEU A 1 122 ? -21.748 12.378 8.221 1.00 88.88 122 LEU A O 1
ATOM 1004 N N . GLU A 1 123 ? -23.904 12.735 7.649 1.00 91.38 123 GLU A N 1
ATOM 1005 C CA . GLU A 1 123 ? -24.515 11.799 8.588 1.00 91.38 123 GLU A CA 1
ATOM 1006 C C . GLU A 1 123 ? -23.940 10.377 8.437 1.00 91.38 123 GLU A C 1
ATOM 1008 O O . GLU A 1 123 ? -23.501 9.794 9.420 1.00 91.38 123 GLU A O 1
ATOM 1013 N N . GLU A 1 124 ? -23.820 9.865 7.207 1.00 91.06 124 GLU A N 1
ATOM 1014 C CA . GLU A 1 124 ? -23.294 8.518 6.927 1.00 91.06 124 GLU A CA 1
ATOM 1015 C C . GLU A 1 124 ? -21.813 8.376 7.316 1.00 91.06 124 GLU A C 1
ATOM 1017 O O . GLU A 1 124 ? -21.385 7.340 7.830 1.00 91.06 124 GLU A O 1
ATOM 1022 N N . ILE A 1 125 ? -21.010 9.421 7.084 1.00 91.00 125 ILE A N 1
ATOM 1023 C CA . ILE A 1 125 ? -19.588 9.421 7.457 1.00 91.00 125 ILE A CA 1
ATOM 1024 C C . ILE A 1 125 ? -19.434 9.478 8.982 1.00 91.00 125 ILE A C 1
ATOM 1026 O O . ILE A 1 125 ? -18.570 8.800 9.537 1.00 91.00 125 ILE A O 1
ATOM 1030 N N . LEU A 1 126 ? -20.262 10.270 9.667 1.00 94.12 126 LEU A N 1
ATOM 1031 C CA . LEU A 1 126 ? -20.248 10.350 11.128 1.00 94.12 126 LEU A CA 1
ATOM 1032 C C . LEU A 1 126 ? -20.681 9.024 11.764 1.00 94.12 126 LEU A C 1
ATOM 1034 O O . LEU A 1 126 ? -19.987 8.545 12.656 1.00 94.12 126 LEU A O 1
ATOM 1038 N N . GLU A 1 127 ? -21.727 8.376 11.247 1.00 94.81 127 GLU A N 1
ATOM 1039 C CA . GLU A 1 127 ? -22.139 7.030 11.677 1.00 94.81 127 GLU A CA 1
ATOM 1040 C C . GLU A 1 127 ? -21.009 5.999 11.496 1.00 94.81 127 GLU A C 1
ATOM 1042 O O . GLU A 1 127 ? -20.768 5.157 12.367 1.00 94.81 127 GLU A O 1
ATOM 1047 N N . LEU A 1 128 ? -20.262 6.075 10.387 1.00 93.56 128 LEU A N 1
ATOM 1048 C CA . LEU A 1 128 ? -19.088 5.228 10.158 1.00 93.56 128 LEU A CA 1
ATOM 1049 C C . LEU A 1 128 ? -17.984 5.480 11.197 1.00 93.56 128 LEU A C 1
ATOM 1051 O O . LEU A 1 128 ? -17.386 4.522 11.698 1.00 93.56 128 LEU A O 1
ATOM 1055 N N . ILE A 1 129 ? -17.704 6.745 11.518 1.00 95.25 129 ILE A N 1
ATOM 1056 C CA . ILE A 1 129 ? -16.717 7.128 12.537 1.00 95.25 129 ILE A CA 1
ATOM 1057 C C . ILE A 1 129 ? -17.144 6.613 13.916 1.00 95.25 129 ILE A C 1
ATOM 1059 O O . ILE A 1 129 ? -16.339 5.966 14.586 1.00 95.25 129 ILE A O 1
ATOM 1063 N N . GLU A 1 130 ? -18.398 6.828 14.318 1.00 95.50 130 GLU A N 1
ATOM 1064 C CA . GLU A 1 130 ? -18.949 6.340 15.590 1.00 95.50 130 GLU A CA 1
ATOM 1065 C C . GLU A 1 130 ? -18.849 4.817 15.702 1.00 95.50 130 GLU A C 1
ATOM 1067 O O . GLU A 1 130 ? -18.385 4.286 16.715 1.00 95.50 130 GLU A O 1
ATOM 1072 N N . LYS A 1 131 ? -19.187 4.096 14.626 1.00 94.69 131 LYS A N 1
ATOM 1073 C CA . LYS A 1 131 ? -19.022 2.640 14.567 1.00 94.69 131 LYS A CA 1
ATOM 1074 C C . LYS A 1 131 ? -17.560 2.226 14.746 1.00 94.69 131 LYS A C 1
ATOM 1076 O O . LYS A 1 131 ? -17.279 1.293 15.495 1.00 94.69 131 LYS A O 1
ATOM 1081 N N . CYS A 1 132 ? -16.625 2.919 14.096 1.00 94.75 132 CYS A N 1
ATOM 1082 C CA . CYS A 1 132 ? -15.197 2.629 14.227 1.00 94.75 132 CYS A CA 1
ATOM 1083 C C . CYS A 1 132 ? -14.670 2.905 15.644 1.00 94.75 132 CYS A C 1
ATOM 1085 O O . CYS A 1 132 ? -13.828 2.147 16.128 1.00 94.75 132 CYS A O 1
ATOM 1087 N N . ILE A 1 133 ? -15.160 3.952 16.316 1.00 94.62 133 ILE A N 1
ATOM 1088 C CA . ILE A 1 133 ? -14.845 4.236 17.724 1.00 94.62 133 ILE A CA 1
ATOM 1089 C C . ILE A 1 133 ? -15.359 3.096 18.608 1.00 94.62 133 ILE A C 1
ATOM 1091 O O . ILE A 1 133 ? -14.566 2.506 19.340 1.00 94.62 133 ILE A O 1
ATOM 1095 N N . SER A 1 134 ? -16.630 2.708 18.462 1.00 92.81 134 SER A N 1
ATOM 1096 C CA . SER A 1 134 ? -17.223 1.606 19.234 1.00 92.81 134 SER A CA 1
ATOM 1097 C C . SER A 1 134 ? -16.470 0.283 19.041 1.00 92.81 134 SER A C 1
ATOM 1099 O O . SER A 1 134 ? -16.210 -0.429 20.010 1.00 92.81 134 SER A O 1
ATOM 1101 N N . ASP A 1 135 ? -16.065 -0.042 17.809 1.00 91.31 135 ASP A N 1
ATOM 1102 C CA . ASP A 1 135 ? -15.233 -1.218 17.518 1.00 91.31 135 ASP A CA 1
ATOM 1103 C C . ASP A 1 135 ? -13.868 -1.146 18.230 1.00 91.31 135 ASP A C 1
ATOM 1105 O O . ASP A 1 135 ? -13.382 -2.150 18.755 1.00 91.31 135 ASP A O 1
ATOM 1109 N N . CYS A 1 136 ? -13.233 0.033 18.251 1.00 90.94 136 CYS A N 1
ATOM 1110 C CA . CYS A 1 136 ? -11.961 0.240 18.948 1.00 90.94 136 CYS A CA 1
ATOM 1111 C C . CYS A 1 136 ? -12.102 0.093 20.468 1.00 90.94 136 CYS A C 1
ATOM 1113 O O . CYS A 1 136 ? -11.188 -0.420 21.112 1.00 90.94 136 CYS A O 1
ATOM 1115 N N . GLU A 1 137 ? -13.210 0.556 21.043 1.00 89.56 137 GLU A N 1
ATOM 1116 C CA . GLU A 1 137 ? -13.495 0.447 22.475 1.00 89.56 137 GLU A CA 1
ATOM 1117 C C . GLU A 1 137 ? -13.763 -1.000 22.888 1.00 89.56 137 GLU A C 1
ATOM 1119 O O . GLU A 1 137 ? -13.139 -1.479 23.834 1.00 89.56 137 GLU A O 1
ATOM 1124 N N . LYS A 1 138 ? -14.590 -1.731 22.130 1.00 87.50 138 LYS A N 1
ATOM 1125 C CA . LYS A 1 138 ? -14.867 -3.156 22.379 1.00 87.50 138 LYS A CA 1
ATOM 1126 C C . LYS A 1 138 ? -13.591 -3.991 22.387 1.00 87.50 138 LYS A C 1
ATOM 1128 O O . LYS A 1 138 ? -13.363 -4.733 23.332 1.00 87.50 138 LYS A O 1
ATOM 1133 N N . LEU A 1 139 ? -12.706 -3.791 21.408 1.00 84.38 139 LEU A N 1
ATOM 1134 C CA . LEU A 1 139 ? -11.415 -4.490 21.346 1.00 84.38 139 LEU A CA 1
ATOM 1135 C C . LEU A 1 139 ? -10.468 -4.158 22.512 1.00 84.38 139 LEU A C 1
ATOM 1137 O O . LEU A 1 139 ? -9.541 -4.920 22.772 1.00 84.38 139 LEU A O 1
ATOM 1141 N N . ARG A 1 140 ? -10.642 -3.015 23.191 1.00 79.00 140 ARG A N 1
ATOM 1142 C CA . ARG A 1 140 ? -9.881 -2.685 24.411 1.00 79.00 140 ARG A CA 1
ATOM 1143 C C . ARG A 1 140 ? -10.458 -3.358 25.655 1.00 79.00 140 ARG A C 1
ATOM 1145 O O . ARG A 1 140 ? -9.717 -3.569 26.611 1.00 79.00 140 ARG A O 1
ATOM 1152 N N . GLU A 1 141 ? -11.764 -3.604 25.665 1.00 76.75 141 GLU A N 1
ATOM 1153 C CA . GLU A 1 141 ? -12.498 -4.188 26.793 1.00 76.75 141 GLU A CA 1
ATOM 1154 C C . GLU A 1 141 ? -12.549 -5.716 26.730 1.00 76.75 141 GLU A C 1
ATOM 1156 O O . GLU A 1 141 ? -12.639 -6.372 27.770 1.00 76.75 141 GLU A O 1
ATOM 1161 N N . GLU A 1 142 ? -12.437 -6.291 25.533 1.00 66.50 142 GLU A N 1
ATOM 1162 C CA . GLU A 1 142 ? -12.232 -7.721 25.360 1.00 66.50 142 GLU A CA 1
ATOM 1163 C C . GLU A 1 142 ? -10.914 -8.131 26.043 1.00 66.50 142 GLU A C 1
ATOM 1165 O O . GLU A 1 142 ? -9.860 -7.541 25.768 1.00 66.50 142 GLU A O 1
ATOM 1170 N N . PRO A 1 143 ? -10.928 -9.134 26.949 1.00 57.78 143 PRO A N 1
ATOM 1171 C CA . PRO A 1 143 ? -9.682 -9.745 27.389 1.00 57.78 143 PRO A CA 1
ATOM 1172 C C . PRO A 1 143 ? -8.945 -10.193 26.125 1.00 57.78 143 PRO A C 1
ATOM 1174 O O . PRO A 1 143 ? -9.622 -10.658 25.205 1.00 57.78 143 PRO A O 1
ATOM 1177 N N . PRO A 1 144 ? -7.606 -10.036 26.043 1.00 57.72 144 PRO A N 1
ATOM 1178 C CA . PRO A 1 144 ? -6.861 -10.439 24.857 1.00 57.72 144 PRO A CA 1
ATOM 1179 C C . PRO A 1 144 ? -7.318 -11.845 24.527 1.00 57.72 144 PRO A C 1
ATOM 1181 O O . PRO A 1 144 ? -7.150 -12.717 25.385 1.00 57.72 144 PRO A O 1
ATOM 1184 N N . GLU A 1 145 ? -7.994 -12.004 23.377 1.00 50.88 145 GLU A N 1
ATOM 1185 C CA . GLU A 1 145 ? -8.597 -13.273 22.987 1.00 50.88 145 GLU A CA 1
ATOM 1186 C C . GLU A 1 145 ? -7.590 -14.347 23.357 1.00 50.88 145 GLU A C 1
ATOM 1188 O O . GLU A 1 145 ? -6.406 -14.209 23.016 1.00 50.88 145 GLU A O 1
ATOM 1193 N N . GLU A 1 146 ? -8.019 -15.351 24.128 1.00 42.88 146 GLU A N 1
ATOM 1194 C CA . GLU A 1 146 ? -7.230 -16.555 24.315 1.00 42.88 146 GLU A CA 1
ATOM 1195 C C . GLU A 1 146 ? -6.955 -17.070 22.908 1.00 42.88 146 GLU A C 1
ATOM 1197 O O . GLU A 1 146 ? -7.756 -17.793 22.317 1.00 42.88 146 GLU A O 1
ATOM 1202 N N . MET A 1 147 ? -5.833 -16.626 22.334 1.00 41.94 147 MET A N 1
ATOM 1203 C CA . MET A 1 147 ? -5.302 -17.126 21.095 1.00 41.94 147 MET A CA 1
ATOM 1204 C C . MET A 1 147 ? -5.228 -18.607 21.363 1.00 41.94 147 MET A C 1
ATOM 1206 O O . MET A 1 147 ? -4.441 -19.027 22.218 1.00 41.94 147 MET A O 1
ATOM 1210 N N . ILE A 1 148 ? -6.133 -19.338 20.709 1.00 41.06 148 ILE A N 1
ATOM 1211 C CA . ILE A 1 148 ? -6.308 -20.783 20.767 1.00 41.06 148 ILE A CA 1
ATOM 1212 C C . ILE A 1 148 ? -4.988 -21.386 21.221 1.00 41.06 148 ILE A C 1
ATOM 1214 O O . ILE A 1 148 ? -3.992 -21.191 20.523 1.00 41.06 148 ILE A O 1
ATOM 1218 N N . HIS A 1 149 ? -4.975 -22.063 22.377 1.00 42.00 149 HIS A N 1
ATOM 1219 C CA . HIS A 1 149 ? -3.815 -22.639 23.079 1.00 42.00 149 HIS A CA 1
ATOM 1220 C C . HIS A 1 149 ? -2.909 -23.591 22.253 1.00 42.00 149 HIS A C 1
ATOM 1222 O O . HIS A 1 149 ? -2.188 -24.429 22.796 1.00 42.00 149 HIS A O 1
ATOM 1228 N N . LYS A 1 150 ? -2.855 -23.482 20.927 1.00 45.56 150 LYS A N 1
ATOM 1229 C CA . LYS A 1 150 ? -1.709 -23.863 20.114 1.00 45.56 150 LYS A CA 1
ATOM 1230 C C . LYS A 1 150 ? -0.522 -22.995 20.513 1.00 45.56 150 LYS A C 1
ATOM 1232 O O . LYS A 1 150 ? -0.243 -22.001 19.858 1.00 45.56 150 LYS A O 1
ATOM 1237 N N . LYS A 1 151 ? 0.149 -23.403 21.601 1.00 42.28 151 LYS A N 1
ATOM 1238 C CA . LYS A 1 151 ? 1.505 -23.027 22.033 1.00 42.28 151 LYS A CA 1
ATOM 1239 C C . LYS A 1 151 ? 2.168 -22.063 21.048 1.00 42.28 151 LYS A C 1
ATOM 1241 O O . LYS A 1 151 ? 2.924 -22.498 20.176 1.00 42.28 151 LYS A O 1
ATOM 1246 N N . ILE A 1 152 ? 1.885 -20.769 21.178 1.00 47.19 152 ILE A N 1
ATOM 1247 C CA . ILE A 1 152 ? 2.660 -19.756 20.475 1.00 47.19 152 ILE A CA 1
ATOM 1248 C C . ILE A 1 152 ? 4.062 -19.933 21.035 1.00 47.19 152 ILE A C 1
ATOM 1250 O O . ILE A 1 152 ? 4.296 -19.765 22.234 1.00 47.19 152 ILE A O 1
ATOM 1254 N N . ARG A 1 153 ? 4.974 -20.435 20.199 1.00 51.94 153 ARG A N 1
ATOM 1255 C CA . ARG A 1 153 ? 6.371 -20.595 20.593 1.00 51.94 153 ARG A CA 1
ATOM 1256 C C . ARG A 1 153 ? 6.850 -19.246 21.132 1.00 51.94 153 ARG A C 1
ATOM 1258 O O . ARG A 1 153 ? 6.562 -18.211 20.543 1.00 51.94 153 ARG A O 1
ATOM 1265 N N . LYS A 1 154 ? 7.598 -19.275 22.241 1.00 57.78 154 LYS A N 1
ATOM 1266 C CA . LYS A 1 154 ? 8.116 -18.072 22.920 1.00 57.78 154 LYS A CA 1
ATOM 1267 C C . LYS A 1 154 ? 8.963 -17.172 22.006 1.00 57.78 154 LYS A C 1
ATOM 1269 O O . LYS A 1 154 ? 9.148 -16.005 22.323 1.00 57.78 154 LYS A O 1
ATOM 1274 N N . THR A 1 155 ? 9.464 -17.705 20.892 1.00 66.50 155 THR A N 1
ATOM 1275 C CA . THR A 1 155 ? 10.175 -16.957 19.855 1.00 66.50 155 THR A CA 1
ATOM 1276 C C . THR A 1 155 ? 9.352 -16.929 18.562 1.00 66.50 155 THR A C 1
ATOM 1278 O O . THR A 1 155 ? 9.030 -18.004 18.037 1.00 66.50 155 THR A O 1
ATOM 1281 N N . PRO A 1 156 ? 9.016 -15.740 18.028 1.00 77.00 156 PRO A N 1
ATOM 1282 C CA . PRO A 1 156 ? 8.372 -15.626 16.727 1.00 77.00 156 PRO A CA 1
ATOM 1283 C C . PRO A 1 156 ? 9.312 -16.152 15.639 1.00 77.00 156 PRO A C 1
ATOM 1285 O O . PRO A 1 156 ? 10.525 -15.958 15.702 1.00 77.00 156 PRO A O 1
ATOM 1288 N N . TRP A 1 157 ? 8.751 -16.838 14.647 1.00 79.81 157 TRP A N 1
ATOM 1289 C CA . TRP A 1 157 ? 9.519 -17.320 13.505 1.00 79.81 157 TRP A CA 1
ATOM 1290 C C . TRP A 1 157 ? 9.963 -16.145 12.640 1.00 79.81 157 TRP A C 1
ATOM 1292 O O . TRP A 1 157 ? 9.134 -15.336 12.221 1.00 79.81 157 TRP A O 1
ATOM 1302 N N . THR A 1 158 ? 11.254 -16.071 12.326 1.00 86.38 158 THR A N 1
ATOM 1303 C CA . THR A 1 158 ? 11.737 -15.148 11.297 1.00 86.38 158 THR A CA 1
ATOM 1304 C C . THR A 1 158 ? 11.566 -15.770 9.903 1.00 86.38 158 THR A C 1
ATOM 1306 O O . THR A 1 158 ? 11.488 -16.998 9.782 1.00 86.38 158 THR A O 1
ATOM 1309 N N . PRO A 1 159 ? 11.531 -14.975 8.816 1.00 86.06 159 PRO A N 1
ATOM 1310 C CA . PRO A 1 159 ? 11.508 -15.533 7.465 1.00 86.06 159 PRO A CA 1
ATOM 1311 C C . PRO A 1 159 ? 12.658 -16.531 7.199 1.00 86.06 159 PRO A C 1
ATOM 1313 O O . PRO A 1 159 ? 12.384 -17.600 6.647 1.00 86.06 159 PRO A O 1
ATOM 1316 N N . PRO A 1 160 ? 13.915 -16.276 7.635 1.00 89.50 160 PRO A N 1
ATOM 1317 C CA . PRO A 1 160 ? 14.983 -17.276 7.569 1.00 89.50 160 PRO A CA 1
ATOM 1318 C C . PRO A 1 160 ? 14.682 -18.575 8.323 1.00 89.50 160 PRO A C 1
ATOM 1320 O O . PRO A 1 160 ? 15.004 -19.650 7.819 1.00 89.50 160 PRO A O 1
ATOM 1323 N N . ASP A 1 161 ? 14.041 -18.504 9.494 1.00 91.06 161 ASP A N 1
ATOM 1324 C CA . ASP A 1 161 ? 13.657 -19.707 10.239 1.00 91.06 161 ASP A CA 1
ATOM 1325 C C . ASP A 1 161 ? 12.642 -20.539 9.450 1.00 91.06 161 ASP A C 1
ATOM 1327 O O . ASP A 1 161 ? 12.823 -21.749 9.311 1.00 91.06 161 ASP A O 1
ATOM 1331 N N . LEU A 1 162 ? 11.617 -19.893 8.878 1.00 89.75 162 LEU A N 1
ATOM 1332 C CA . LEU A 1 162 ? 10.588 -20.568 8.077 1.00 89.75 162 LEU A CA 1
ATOM 1333 C C . LEU A 1 162 ? 11.179 -21.214 6.826 1.00 89.75 162 LEU A C 1
ATOM 1335 O O . LEU A 1 162 ? 10.834 -22.348 6.505 1.00 89.75 162 LEU A O 1
ATOM 1339 N N . SER A 1 163 ? 12.088 -20.519 6.141 1.00 91.50 163 SER A N 1
ATOM 1340 C CA . SER A 1 163 ? 12.765 -21.066 4.963 1.00 91.50 163 SER A CA 1
ATOM 1341 C C . SER A 1 163 ? 13.696 -22.229 5.319 1.00 91.50 163 SER A C 1
ATOM 1343 O O . SER A 1 163 ? 13.830 -23.165 4.535 1.00 91.50 163 SER A O 1
ATOM 1345 N N . ARG A 1 164 ? 14.302 -22.232 6.514 1.00 91.56 164 ARG A N 1
ATOM 1346 C CA . ARG A 1 164 ? 15.128 -23.355 6.984 1.00 91.56 164 ARG A CA 1
ATOM 1347 C C . ARG A 1 164 ? 14.292 -24.591 7.322 1.00 91.56 164 ARG A C 1
ATOM 1349 O O . ARG A 1 164 ? 14.683 -25.688 6.937 1.00 91.56 164 ARG A O 1
ATOM 1356 N N . GLU A 1 165 ? 13.166 -24.419 8.011 1.00 93.06 165 GLU A N 1
ATOM 1357 C CA . GLU A 1 165 ? 12.279 -25.532 8.388 1.00 93.06 165 GLU A CA 1
ATOM 1358 C C . GLU A 1 165 ? 11.516 -26.089 7.181 1.00 93.06 165 GLU A C 1
ATOM 1360 O O . GLU A 1 165 ? 11.485 -27.294 6.947 1.00 93.06 165 GLU A O 1
ATOM 1365 N N . PHE A 1 166 ? 10.929 -25.207 6.374 1.00 92.56 166 PHE A N 1
ATOM 1366 C CA . PHE A 1 166 ? 10.078 -25.564 5.243 1.00 92.56 166 PHE A CA 1
ATOM 1367 C C . PHE A 1 166 ? 10.785 -25.290 3.916 1.00 92.56 166 PHE A C 1
ATOM 1369 O O . PHE A 1 166 ? 10.220 -24.674 3.015 1.00 92.56 166 PHE A O 1
ATOM 1376 N N . LYS A 1 167 ? 12.024 -25.774 3.775 1.00 90.69 167 LYS A N 1
ATOM 1377 C CA . LYS A 1 167 ? 12.922 -25.490 2.638 1.00 90.69 167 LYS A CA 1
ATOM 1378 C C . LYS A 1 167 ? 12.309 -25.713 1.250 1.00 90.69 167 LYS A C 1
ATOM 1380 O O . LYS A 1 167 ? 12.653 -25.009 0.306 1.00 90.69 167 LYS A O 1
ATOM 1385 N N . ASN A 1 168 ? 11.393 -26.672 1.128 1.00 90.81 168 ASN A N 1
ATOM 1386 C CA . ASN A 1 168 ? 10.740 -26.999 -0.143 1.00 90.81 168 ASN A CA 1
ATOM 1387 C C . ASN A 1 168 ? 9.499 -26.138 -0.440 1.00 90.81 168 ASN A C 1
ATOM 1389 O O . ASN A 1 168 ? 9.037 -26.126 -1.576 1.00 90.81 168 ASN A O 1
ATOM 1393 N N . PHE A 1 169 ? 8.969 -25.425 0.557 1.00 90.81 169 PHE A N 1
ATOM 1394 C CA . PHE A 1 169 ? 7.708 -24.680 0.463 1.00 90.81 169 PHE A CA 1
ATOM 1395 C C . PHE A 1 169 ? 7.889 -23.170 0.651 1.00 90.81 169 PHE A C 1
ATOM 1397 O O . PHE A 1 169 ? 7.125 -22.391 0.092 1.00 90.81 169 PHE A O 1
ATOM 1404 N N . VAL A 1 170 ? 8.899 -22.745 1.416 1.00 92.69 170 VAL A N 1
ATOM 1405 C CA . VAL A 1 170 ? 9.140 -21.339 1.752 1.00 92.69 170 VAL A CA 1
ATOM 1406 C C . VAL A 1 170 ? 10.432 -20.860 1.107 1.00 92.69 170 VAL A C 1
ATOM 1408 O O . VAL A 1 170 ? 11.536 -21.281 1.465 1.00 92.69 170 VAL A O 1
ATOM 1411 N N . LYS A 1 171 ? 10.282 -19.912 0.184 1.00 90.81 171 LYS A N 1
ATOM 1412 C CA . LYS A 1 171 ? 11.385 -19.218 -0.481 1.00 90.81 171 LYS A CA 1
ATOM 1413 C C . LYS A 1 171 ? 11.435 -17.775 -0.001 1.00 90.81 171 LYS A C 1
ATOM 1415 O O . LYS A 1 171 ? 10.405 -17.110 0.080 1.00 90.81 171 LYS A O 1
ATOM 1420 N N . LEU A 1 172 ? 12.636 -17.292 0.296 1.00 90.56 172 LEU A N 1
ATOM 1421 C CA . LEU A 1 172 ? 12.863 -15.874 0.543 1.00 90.56 172 LEU A CA 1
ATOM 1422 C C . LEU A 1 172 ? 12.935 -15.138 -0.793 1.00 90.56 172 LEU A C 1
ATOM 1424 O O . LEU A 1 172 ? 13.533 -15.638 -1.747 1.00 90.56 172 LEU A O 1
ATOM 1428 N N . GLY A 1 173 ? 12.310 -13.966 -0.866 1.00 85.50 173 GLY A N 1
ATOM 1429 C CA . GLY A 1 173 ? 12.465 -13.094 -2.022 1.00 85.50 173 GLY A CA 1
ATOM 1430 C C . GLY A 1 173 ? 13.846 -12.442 -2.035 1.00 85.50 173 GLY A C 1
ATOM 1431 O O . GLY A 1 173 ? 14.444 -12.199 -0.985 1.00 85.50 173 GLY A O 1
ATOM 1432 N N . ASN A 1 174 ? 14.334 -12.147 -3.237 1.00 89.25 174 ASN A N 1
ATOM 1433 C CA . ASN A 1 174 ? 15.629 -11.511 -3.440 1.00 89.25 174 ASN A CA 1
ATOM 1434 C C . ASN A 1 174 ? 15.442 -10.009 -3.656 1.00 89.25 174 ASN A C 1
ATOM 1436 O O . ASN A 1 174 ? 14.578 -9.587 -4.431 1.00 89.25 174 ASN A O 1
ATOM 1440 N N . TYR A 1 175 ? 16.263 -9.216 -2.973 1.00 92.75 175 TYR A N 1
ATOM 1441 C CA . TYR A 1 175 ?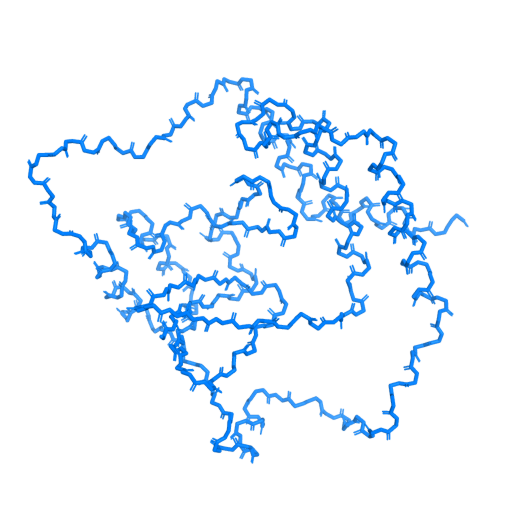 16.375 -7.786 -3.236 1.00 92.75 175 TYR A CA 1
ATOM 1442 C C . TYR A 1 175 ? 17.181 -7.571 -4.508 1.00 92.75 175 TYR A C 1
ATOM 1444 O O . TYR A 1 175 ? 18.220 -8.205 -4.686 1.00 92.75 175 TYR A O 1
ATOM 1452 N N . LEU A 1 176 ? 16.699 -6.683 -5.373 1.00 93.81 176 LEU A N 1
ATOM 1453 C CA . LEU A 1 176 ? 17.467 -6.245 -6.527 1.00 93.81 176 LEU A CA 1
ATOM 1454 C C . LEU A 1 176 ? 18.592 -5.328 -6.065 1.00 93.81 176 LEU A C 1
ATOM 1456 O O . LEU A 1 176 ? 18.348 -4.314 -5.405 1.00 93.81 176 LEU A O 1
ATOM 1460 N N . GLY A 1 177 ? 19.818 -5.655 -6.464 1.00 92.12 177 GLY A N 1
ATOM 1461 C CA . GLY A 1 177 ? 20.937 -4.729 -6.348 1.00 92.12 177 GLY A CA 1
ATOM 1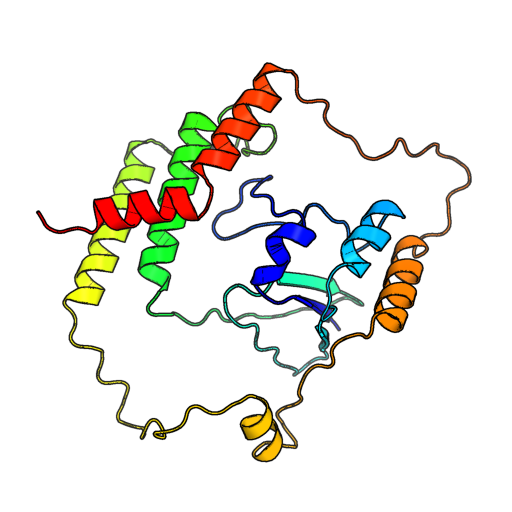462 C C . GLY A 1 177 ? 20.706 -3.472 -7.193 1.00 92.12 177 GLY A C 1
ATOM 1463 O O . GLY A 1 177 ? 19.892 -3.459 -8.117 1.00 92.12 177 GLY A O 1
ATOM 1464 N N . ARG A 1 178 ? 21.460 -2.401 -6.917 1.00 93.00 178 ARG A N 1
ATOM 1465 C CA . ARG A 1 178 ? 21.322 -1.121 -7.637 1.00 93.00 178 ARG A CA 1
ATOM 1466 C C . ARG A 1 178 ? 21.466 -1.275 -9.155 1.00 93.00 178 ARG A C 1
ATOM 1468 O O . ARG A 1 178 ? 20.651 -0.736 -9.895 1.00 93.00 178 ARG A O 1
ATOM 1475 N N . GLU A 1 179 ? 22.465 -2.028 -9.612 1.00 93.94 179 GLU A N 1
ATOM 1476 C CA . GLU A 1 179 ? 22.686 -2.257 -11.047 1.00 93.94 179 GLU A CA 1
ATOM 1477 C C . GLU A 1 179 ? 21.578 -3.111 -11.677 1.00 93.94 179 GLU A C 1
ATOM 1479 O O . GLU A 1 179 ? 21.130 -2.821 -12.784 1.00 93.94 179 GLU A O 1
ATOM 1484 N N . GLU A 1 180 ? 21.072 -4.121 -10.964 1.00 94.50 180 GLU A N 1
ATOM 1485 C CA . GLU A 1 180 ? 19.950 -4.940 -11.439 1.00 94.50 180 GLU A CA 1
ATOM 1486 C C . GLU A 1 180 ? 18.670 -4.110 -11.560 1.00 94.50 180 GLU A C 1
ATOM 1488 O O . GLU A 1 180 ? 17.950 -4.222 -12.553 1.00 94.50 180 GLU A O 1
ATOM 1493 N N . LEU A 1 181 ? 18.409 -3.244 -10.575 1.00 94.94 181 LEU A N 1
ATOM 1494 C CA . LEU A 1 181 ? 17.296 -2.304 -10.607 1.00 94.94 181 LEU A CA 1
ATOM 1495 C C . LEU A 1 181 ? 17.448 -1.313 -11.765 1.00 94.94 181 LEU A C 1
ATOM 1497 O O . LEU A 1 181 ? 16.488 -1.085 -12.493 1.00 94.94 181 LEU A O 1
ATOM 1501 N N . ARG A 1 182 ? 18.649 -0.767 -11.983 1.00 94.94 182 ARG A N 1
ATOM 1502 C CA . ARG A 1 182 ? 18.936 0.146 -13.099 1.00 94.94 182 ARG A CA 1
ATOM 1503 C C . ARG A 1 182 ? 18.653 -0.510 -14.447 1.00 94.94 182 ARG A C 1
ATOM 1505 O O . ARG A 1 182 ? 17.972 0.083 -15.277 1.00 94.94 182 ARG A O 1
ATOM 1512 N N . LEU A 1 183 ? 19.141 -1.733 -14.657 1.00 95.31 183 LEU A N 1
ATOM 1513 C CA . LEU A 1 183 ? 18.890 -2.492 -15.884 1.00 95.31 183 LEU A CA 1
ATOM 1514 C C . LEU A 1 183 ? 17.400 -2.793 -16.067 1.00 95.31 183 LEU A C 1
ATOM 1516 O O . LEU A 1 183 ? 16.878 -2.651 -17.170 1.00 95.31 183 LEU A O 1
ATOM 1520 N N . PHE A 1 184 ? 16.714 -3.175 -14.990 1.00 94.81 184 PHE A N 1
ATOM 1521 C CA . PHE A 1 184 ? 15.277 -3.424 -15.009 1.00 94.81 184 PHE A CA 1
ATOM 1522 C C . PHE A 1 184 ? 14.481 -2.172 -15.400 1.00 94.81 184 PHE A C 1
ATOM 1524 O O . PHE A 1 184 ? 13.646 -2.239 -16.298 1.00 94.81 184 PHE A O 1
ATOM 1531 N N . LEU A 1 185 ? 14.744 -1.030 -14.761 1.00 94.62 185 LEU A N 1
ATOM 1532 C CA . LEU A 1 185 ? 14.034 0.221 -15.040 1.00 94.62 185 LEU A CA 1
ATOM 1533 C C . LEU A 1 185 ? 14.310 0.719 -16.462 1.00 94.62 185 LEU A C 1
ATOM 1535 O O . LEU A 1 185 ? 13.368 1.065 -17.170 1.00 94.62 185 LEU A O 1
ATOM 1539 N N . HIS A 1 186 ? 15.562 0.614 -16.916 1.00 93.50 186 HIS A N 1
ATOM 1540 C CA . HIS A 1 186 ? 15.939 0.939 -18.289 1.00 93.50 186 HIS A CA 1
ATOM 1541 C C . HIS A 1 186 ? 15.160 0.100 -19.314 1.00 93.50 186 HIS A C 1
ATOM 1543 O O . HIS A 1 186 ? 14.673 0.620 -20.317 1.00 93.50 186 HIS A O 1
ATOM 1549 N N . GLN A 1 187 ? 14.984 -1.200 -19.051 1.00 93.44 187 GLN A N 1
ATOM 1550 C CA . GLN A 1 187 ? 14.148 -2.060 -19.893 1.00 93.44 187 GLN A CA 1
ATOM 1551 C C . GLN A 1 187 ? 12.676 -1.631 -19.879 1.00 93.44 187 GLN A C 1
ATOM 1553 O O . GLN A 1 187 ? 12.049 -1.627 -20.935 1.00 93.44 187 GLN A O 1
ATOM 1558 N N . GLN A 1 188 ? 12.125 -1.258 -18.719 1.00 94.12 188 GLN A N 1
ATOM 1559 C CA . GLN A 1 188 ? 10.735 -0.794 -18.614 1.00 94.12 188 GLN A CA 1
ATOM 1560 C C . GLN A 1 188 ? 10.511 0.509 -19.383 1.00 94.12 188 GLN A C 1
ATOM 1562 O O . GLN A 1 188 ? 9.535 0.643 -20.117 1.00 94.12 188 GLN A O 1
ATOM 1567 N N . ARG A 1 189 ? 11.450 1.450 -19.287 1.00 92.56 189 ARG A N 1
ATOM 1568 C CA . ARG A 1 189 ? 11.413 2.707 -20.035 1.00 92.56 189 ARG A CA 1
ATOM 1569 C C . ARG A 1 189 ? 11.395 2.499 -21.549 1.00 92.56 189 ARG A C 1
ATOM 1571 O O . ARG A 1 189 ? 10.686 3.200 -22.263 1.00 92.56 189 ARG A 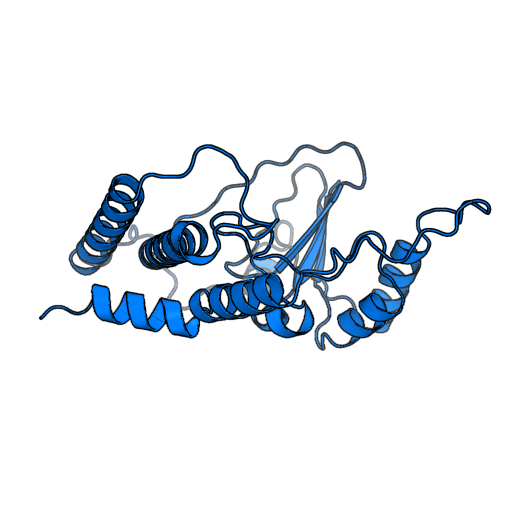O 1
ATOM 1578 N N . HIS A 1 190 ? 12.178 1.543 -22.043 1.00 91.06 190 HIS A N 1
ATOM 1579 C CA . HIS A 1 190 ? 12.288 1.227 -23.472 1.00 91.06 190 HIS A CA 1
ATOM 1580 C C . HIS A 1 190 ? 11.385 0.065 -23.908 1.00 91.06 190 HIS A C 1
ATOM 1582 O O . HIS A 1 190 ? 11.608 -0.540 -24.957 1.00 91.06 190 HIS A O 1
ATOM 1588 N N . ARG A 1 191 ? 10.363 -0.265 -23.112 1.00 90.00 191 ARG A N 1
ATOM 1589 C CA . ARG A 1 191 ? 9.480 -1.407 -23.367 1.00 90.00 191 ARG A CA 1
ATOM 1590 C C . ARG A 1 191 ? 8.644 -1.257 -24.636 1.00 90.00 191 ARG A C 1
ATOM 1592 O O . ARG A 1 191 ? 8.295 -2.260 -25.257 1.00 90.00 191 ARG A O 1
ATOM 1599 N N . PHE A 1 192 ? 8.320 -0.024 -25.010 1.00 87.38 192 PHE A N 1
ATOM 1600 C CA . PHE A 1 192 ? 7.619 0.284 -26.247 1.00 87.38 192 PHE A CA 1
ATOM 1601 C C . PHE A 1 192 ? 8.602 0.878 -27.262 1.00 87.38 192 PHE A C 1
ATOM 1603 O O . PHE A 1 192 ? 9.385 1.758 -26.895 1.00 87.38 192 PHE A O 1
ATOM 1610 N N . PRO A 1 193 ? 8.585 0.428 -28.531 1.00 75.00 193 PRO A N 1
ATOM 1611 C CA . PRO A 1 193 ? 9.325 1.111 -29.581 1.00 75.00 193 PRO A CA 1
ATOM 1612 C C . PRO A 1 193 ? 8.814 2.552 -29.678 1.00 75.00 193 PRO A C 1
ATOM 1614 O O . PRO A 1 193 ? 7.605 2.784 -29.676 1.00 75.00 193 PRO A O 1
ATOM 1617 N N . VAL A 1 194 ? 9.731 3.521 -29.731 1.00 66.62 194 VAL A N 1
ATOM 1618 C CA . VAL A 1 194 ? 9.373 4.933 -29.906 1.00 66.62 194 VAL A CA 1
ATOM 1619 C C . VAL A 1 194 ? 8.613 5.048 -31.226 1.00 66.62 194 VAL A C 1
ATOM 1621 O O . VAL A 1 194 ? 9.174 4.786 -32.287 1.00 66.62 194 VAL A O 1
ATOM 1624 N N . CYS A 1 195 ? 7.330 5.402 -31.172 1.00 48.81 195 CYS A N 1
ATOM 1625 C CA . CYS A 1 195 ? 6.600 5.774 -32.375 1.00 48.81 195 CYS A CA 1
ATOM 1626 C C . CYS A 1 195 ? 7.220 7.089 -32.874 1.00 48.81 195 CYS A C 1
ATOM 1628 O O . CYS A 1 195 ? 7.137 8.100 -32.183 1.00 48.81 195 CYS A O 1
ATOM 1630 N N . GLU A 1 196 ? 7.867 7.091 -34.045 1.00 44.78 196 GLU A N 1
ATOM 1631 C CA . GLU A 1 196 ? 8.541 8.279 -34.612 1.00 44.78 196 GLU A CA 1
ATOM 1632 C C . GLU A 1 196 ? 7.591 9.453 -34.923 1.00 44.78 196 GLU A C 1
ATOM 1634 O O . GLU A 1 196 ? 8.043 10.537 -35.277 1.00 44.78 196 GLU A O 1
ATOM 1639 N N . ASN A 1 197 ? 6.285 9.282 -34.729 1.00 40.72 197 ASN A N 1
ATOM 1640 C CA . ASN A 1 197 ? 5.294 10.341 -34.824 1.00 40.72 197 ASN A CA 1
ATOM 1641 C C . ASN A 1 197 ? 4.442 10.366 -33.563 1.00 40.72 197 ASN A C 1
ATOM 1643 O O . ASN A 1 197 ? 3.368 9.786 -33.529 1.00 40.72 197 ASN A O 1
ATOM 1647 N N . GLU A 1 198 ? 4.941 11.039 -32.536 1.00 42.22 198 GLU A N 1
ATOM 1648 C CA . GLU A 1 198 ? 4.178 12.009 -31.756 1.00 42.22 198 GLU A CA 1
ATOM 1649 C C . GLU A 1 198 ? 5.143 12.659 -30.769 1.00 42.22 198 GLU A C 1
ATOM 1651 O O . GLU A 1 198 ? 5.852 11.996 -30.013 1.00 42.22 198 GLU A O 1
ATOM 1656 N N . LYS A 1 199 ? 5.174 13.993 -30.767 1.00 40.75 199 LYS A N 1
ATOM 1657 C CA . LYS A 1 199 ? 5.592 14.743 -29.587 1.00 40.75 199 LYS A CA 1
ATOM 1658 C C . LYS A 1 199 ? 4.588 14.377 -28.498 1.00 40.75 199 LYS A C 1
ATOM 1660 O O . LYS A 1 199 ? 3.586 15.070 -28.348 1.00 40.75 199 LYS A O 1
ATOM 1665 N N . ILE A 1 200 ? 4.812 13.264 -27.805 1.00 46.12 200 ILE A N 1
ATOM 1666 C CA . ILE A 1 200 ? 4.095 12.949 -26.579 1.00 46.12 200 ILE A CA 1
ATOM 1667 C C . ILE A 1 200 ? 4.492 14.085 -25.649 1.00 46.12 200 ILE A C 1
ATOM 1669 O O . ILE A 1 200 ? 5.623 14.136 -25.163 1.00 46.12 200 ILE A O 1
ATOM 1673 N N . GLN A 1 201 ? 3.598 15.070 -25.538 1.00 40.38 201 GLN A N 1
ATOM 1674 C CA . GLN A 1 201 ? 3.652 16.069 -24.490 1.00 40.38 201 GLN A CA 1
ATOM 1675 C C . GLN A 1 201 ? 3.941 15.293 -23.215 1.00 40.38 201 GLN A C 1
ATOM 1677 O O . GLN A 1 201 ? 3.227 14.333 -22.911 1.00 40.38 201 GLN A O 1
ATOM 1682 N N . GLU A 1 202 ? 5.035 15.662 -22.541 1.00 41.78 202 GLU A N 1
ATOM 1683 C CA . GLU A 1 202 ? 5.266 15.285 -21.154 1.00 41.78 202 GLU A CA 1
ATOM 1684 C C . GLU A 1 202 ? 3.910 15.294 -20.467 1.00 41.78 202 GLU A C 1
ATOM 1686 O O . GLU A 1 202 ? 3.188 16.285 -20.590 1.00 41.78 202 GLU A O 1
ATOM 1691 N N . SER A 1 203 ? 3.566 14.131 -19.905 1.00 40.84 203 SER A N 1
ATOM 1692 C CA . SER A 1 203 ? 2.398 13.828 -19.083 1.00 40.84 203 SER A CA 1
ATOM 1693 C C . SER A 1 203 ? 1.515 15.034 -18.820 1.00 40.84 203 SER A C 1
ATOM 1695 O O . SER A 1 203 ? 2.022 16.000 -18.262 1.00 40.84 203 SER A O 1
ATOM 1697 N N . THR A 1 204 ? 0.224 14.946 -19.130 1.00 37.94 204 THR A N 1
ATOM 1698 C CA . THR A 1 204 ? -0.833 15.862 -18.694 1.00 37.94 204 THR A CA 1
ATOM 1699 C C . THR A 1 204 ? -0.650 16.250 -17.219 1.00 37.94 204 THR A C 1
ATOM 1701 O O . THR A 1 204 ? -1.234 15.655 -16.319 1.00 37.94 204 THR A O 1
ATOM 1704 N N . VAL A 1 205 ? 0.210 17.230 -16.942 1.00 46.72 205 VAL A N 1
ATOM 1705 C CA . VAL A 1 205 ? 0.263 17.927 -15.675 1.00 46.72 205 VAL A CA 1
ATOM 1706 C C . VAL A 1 205 ? -0.966 18.792 -15.792 1.00 46.72 205 VAL A C 1
ATOM 1708 O O . VAL A 1 205 ? -0.942 19.817 -16.472 1.00 46.72 205 VAL A O 1
ATOM 1711 N N . GLU A 1 206 ? -2.080 18.327 -15.234 1.00 51.28 206 GLU A N 1
ATOM 1712 C CA . GLU A 1 206 ? -3.192 19.219 -14.953 1.00 51.28 206 GLU A CA 1
ATOM 1713 C C . GLU A 1 206 ? -2.596 20.374 -14.155 1.00 51.28 206 GLU A C 1
ATOM 1715 O O . GLU A 1 206 ? -2.185 20.219 -13.000 1.00 51.28 206 GLU A O 1
ATOM 1720 N N . TYR A 1 207 ? -2.424 21.514 -14.823 1.00 52.28 207 TYR A N 1
ATOM 1721 C CA . TYR A 1 207 ? -1.964 22.734 -14.195 1.00 52.28 207 TYR A CA 1
ATOM 1722 C C . TYR A 1 207 ? -3.090 23.181 -13.278 1.00 52.28 207 TYR A C 1
ATOM 1724 O O . TYR A 1 207 ? -3.952 23.958 -13.682 1.00 52.28 207 TYR A O 1
ATOM 1732 N N . LEU A 1 208 ? -3.085 22.650 -12.054 1.00 62.72 208 LEU A N 1
ATOM 1733 C CA . LEU A 1 208 ? -3.988 23.092 -11.009 1.00 62.72 208 LEU A CA 1
ATOM 1734 C C . LEU A 1 208 ? -3.834 24.603 -10.894 1.00 62.72 208 LEU A C 1
ATOM 1736 O O . LEU A 1 208 ? -2.711 25.122 -10.793 1.00 62.72 208 LEU A O 1
ATOM 1740 N N . ASN A 1 209 ? -4.956 25.313 -10.914 1.00 77.12 209 ASN A N 1
ATOM 1741 C CA . ASN A 1 209 ? -4.919 26.744 -10.671 1.00 77.12 209 ASN A CA 1
ATOM 1742 C C . ASN A 1 209 ? -4.389 27.012 -9.244 1.00 77.12 209 ASN A C 1
ATOM 1744 O O . ASN A 1 209 ? -4.219 26.107 -8.416 1.00 77.12 209 ASN A O 1
ATOM 1748 N N . ARG A 1 210 ? -4.048 28.270 -8.944 1.00 79.06 210 ARG A N 1
ATOM 1749 C CA . ARG A 1 210 ? -3.432 28.620 -7.653 1.00 79.06 210 ARG A CA 1
ATOM 1750 C C . ARG A 1 210 ? -4.284 28.156 -6.465 1.00 79.06 210 ARG A C 1
ATOM 1752 O O . ARG A 1 210 ? -3.715 27.693 -5.476 1.00 79.06 210 ARG A O 1
ATOM 1759 N N . ASP A 1 211 ? -5.603 28.256 -6.583 1.00 80.31 211 ASP A N 1
ATOM 1760 C CA . ASP A 1 211 ? -6.549 27.927 -5.519 1.00 80.31 211 ASP A CA 1
ATOM 1761 C C . ASP A 1 211 ? -6.662 26.410 -5.322 1.00 80.31 211 ASP A C 1
ATOM 1763 O O . ASP A 1 211 ? -6.572 25.930 -4.194 1.00 80.31 211 ASP A O 1
ATOM 1767 N N . GLU A 1 212 ? -6.717 25.634 -6.404 1.00 79.00 212 GLU A N 1
ATOM 1768 C CA . GLU A 1 212 ? -6.680 24.167 -6.379 1.00 79.00 212 GLU A CA 1
ATOM 1769 C C . GLU A 1 212 ? -5.374 23.633 -5.785 1.00 79.00 212 GLU A C 1
ATOM 1771 O O . GLU A 1 212 ? -5.380 22.677 -5.010 1.00 79.00 212 GLU A O 1
ATOM 1776 N N . ASN A 1 213 ? -4.237 24.265 -6.085 1.00 80.81 213 ASN A N 1
ATOM 1777 C CA . ASN A 1 213 ? -2.950 23.874 -5.509 1.00 80.81 213 ASN A CA 1
ATOM 1778 C C . ASN A 1 213 ? -2.895 24.163 -3.996 1.00 80.81 213 ASN A C 1
ATOM 1780 O O . ASN A 1 213 ? -2.359 23.364 -3.225 1.00 80.81 213 ASN A O 1
ATOM 1784 N N . ILE A 1 214 ? -3.478 25.282 -3.548 1.00 84.88 214 ILE A N 1
ATOM 1785 C CA . ILE A 1 214 ? -3.627 25.583 -2.116 1.00 84.88 214 ILE A CA 1
ATOM 1786 C C . ILE A 1 214 ? -4.549 24.551 -1.456 1.00 84.88 214 ILE A C 1
ATOM 1788 O O . ILE A 1 214 ? -4.165 23.963 -0.443 1.00 84.88 214 ILE A O 1
ATOM 1792 N N . LEU A 1 215 ? -5.716 24.282 -2.045 1.00 84.44 215 LEU A N 1
ATOM 1793 C CA . LEU A 1 215 ? -6.686 23.317 -1.528 1.00 84.44 215 LEU A CA 1
ATOM 1794 C C . LEU A 1 215 ? -6.089 21.913 -1.427 1.00 84.44 215 LEU A C 1
ATOM 1796 O O . LEU A 1 215 ? -6.224 21.250 -0.397 1.00 84.44 215 LEU A O 1
ATOM 1800 N N . LYS A 1 216 ? -5.359 21.487 -2.461 1.00 82.50 216 LYS A N 1
ATOM 1801 C CA . LYS A 1 216 ? -4.636 20.217 -2.489 1.00 82.50 216 LYS A CA 1
ATOM 1802 C C . LYS A 1 216 ? -3.623 20.138 -1.358 1.00 82.50 216 LYS A C 1
ATOM 1804 O O . LYS A 1 216 ? -3.610 19.155 -0.629 1.00 82.50 216 LYS A O 1
ATOM 1809 N N . LYS A 1 217 ? -2.800 21.175 -1.170 1.00 84.62 217 LYS A N 1
ATOM 1810 C CA . LYS A 1 217 ? -1.811 21.213 -0.080 1.00 84.62 217 LYS A CA 1
ATOM 1811 C C . LYS A 1 217 ? -2.466 21.132 1.295 1.00 84.62 217 LYS A C 1
ATOM 1813 O O . LYS A 1 217 ? -1.965 20.403 2.146 1.00 84.62 217 LYS A O 1
ATOM 1818 N N . ILE A 1 218 ? -3.567 21.853 1.516 1.00 88.12 218 ILE A N 1
ATOM 1819 C CA . ILE A 1 218 ? -4.320 21.804 2.779 1.00 88.12 218 ILE A CA 1
ATOM 1820 C C . ILE A 1 218 ? -4.866 20.393 3.004 1.00 88.12 218 ILE A C 1
ATOM 1822 O O . ILE A 1 218 ? -4.646 19.814 4.065 1.00 88.12 218 ILE A O 1
ATOM 1826 N N . THR A 1 219 ? -5.518 19.825 1.993 1.00 86.69 219 THR A N 1
ATOM 1827 C CA . THR A 1 219 ? -6.118 18.487 2.050 1.00 86.69 219 THR A CA 1
ATOM 1828 C C . THR A 1 219 ? -5.061 17.413 2.309 1.00 86.69 219 THR A C 1
ATOM 1830 O O . THR A 1 219 ? -5.203 16.642 3.255 1.00 86.69 219 THR A O 1
ATOM 1833 N N . ASP A 1 220 ? -3.958 17.418 1.551 1.00 83.31 220 ASP A N 1
ATOM 1834 C CA . ASP A 1 220 ? -2.817 16.511 1.734 1.00 83.31 220 ASP A CA 1
ATOM 1835 C C . ASP A 1 220 ? -2.230 16.637 3.152 1.00 83.31 220 ASP A C 1
ATOM 1837 O O . ASP A 1 220 ? -1.930 15.631 3.793 1.00 83.31 220 ASP A O 1
ATOM 1841 N N . THR A 1 221 ? -2.108 17.867 3.668 1.00 87.69 221 THR A N 1
ATOM 1842 C CA . THR A 1 221 ? -1.587 18.118 5.022 1.00 87.69 221 THR A CA 1
ATOM 1843 C C . THR A 1 221 ? -2.518 17.547 6.085 1.00 87.69 221 THR A C 1
ATOM 1845 O O . THR A 1 221 ? -2.057 16.835 6.970 1.00 87.69 221 THR A O 1
ATOM 1848 N N . LEU A 1 222 ? -3.824 17.809 5.998 1.00 90.00 222 LEU A N 1
ATOM 1849 C CA . LEU A 1 222 ? -4.814 17.299 6.954 1.00 90.00 222 LEU A CA 1
ATOM 1850 C C . LEU A 1 222 ? -4.923 15.769 6.921 1.00 90.00 222 LEU A C 1
ATOM 1852 O O . LEU A 1 222 ? -5.143 15.150 7.959 1.00 90.00 222 LEU A O 1
ATOM 1856 N N . CYS A 1 223 ? -4.711 15.161 5.752 1.00 87.88 223 CYS A N 1
ATOM 1857 C CA . CYS A 1 223 ? -4.679 13.710 5.578 1.00 87.88 223 CYS A CA 1
ATOM 1858 C C . CYS A 1 223 ? -3.341 13.068 5.989 1.00 87.88 223 CYS A C 1
ATOM 1860 O O . CYS A 1 223 ? -3.195 11.845 5.893 1.00 87.88 223 CYS A O 1
ATOM 1862 N N . HIS A 1 224 ? -2.357 13.858 6.432 1.00 87.06 224 HIS A N 1
ATOM 1863 C CA . HIS A 1 224 ? -1.065 13.343 6.866 1.00 87.06 224 HIS A CA 1
ATOM 1864 C C . HIS A 1 224 ? -1.216 12.437 8.096 1.00 87.06 224 HIS A C 1
ATOM 1866 O O . HIS A 1 224 ? -1.949 12.745 9.041 1.00 87.06 224 HIS A O 1
ATOM 1872 N N . SER A 1 225 ? -0.474 11.327 8.110 1.00 85.75 225 SER A N 1
ATOM 1873 C CA . SER A 1 225 ? -0.594 10.259 9.113 1.00 85.75 225 SER A CA 1
ATOM 1874 C C . SER A 1 225 ? -0.444 10.751 10.556 1.00 85.75 225 SER A C 1
ATOM 1876 O O . SER A 1 225 ? -1.160 10.281 11.441 1.00 85.75 225 SER A O 1
ATOM 1878 N N . GLU A 1 226 ? 0.440 11.723 10.796 1.00 88.38 226 GLU A N 1
ATOM 1879 C CA . GLU A 1 226 ? 0.636 12.323 12.120 1.00 88.38 226 GLU A CA 1
ATOM 1880 C C . GLU A 1 226 ? -0.601 13.101 12.593 1.00 88.38 226 GLU A C 1
ATOM 1882 O O . GLU A 1 226 ? -1.007 12.958 13.745 1.00 88.38 226 GLU A O 1
ATOM 1887 N N . ILE A 1 227 ? -1.231 13.884 11.709 1.00 91.94 227 ILE A N 1
ATOM 1888 C CA . ILE A 1 227 ? -2.424 14.668 12.055 1.00 91.94 227 ILE A CA 1
ATOM 1889 C C . ILE A 1 227 ? -3.580 13.722 12.355 1.00 91.94 227 ILE A C 1
ATOM 1891 O O . ILE A 1 227 ? -4.184 13.809 13.424 1.00 91.94 227 ILE A O 1
ATOM 1895 N N . ILE A 1 228 ? -3.829 12.764 11.462 1.00 92.94 228 ILE A N 1
ATOM 1896 C CA . ILE A 1 228 ? -4.892 11.774 11.643 1.00 92.94 228 ILE A CA 1
ATOM 1897 C C . ILE A 1 228 ? -4.676 10.970 12.930 1.00 92.94 228 ILE A C 1
ATOM 1899 O O . ILE A 1 228 ? -5.621 10.754 13.683 1.00 92.94 228 ILE A O 1
ATOM 1903 N N . THR A 1 229 ? -3.438 10.571 13.235 1.00 92.44 229 THR A N 1
ATOM 1904 C CA . THR A 1 229 ? -3.134 9.835 14.473 1.00 92.44 229 THR A CA 1
ATOM 1905 C C . THR A 1 229 ? -3.447 10.665 15.716 1.00 92.44 229 THR A C 1
ATOM 1907 O O . THR A 1 229 ? -4.087 10.152 16.626 1.00 92.44 229 THR A O 1
ATOM 1910 N N . ARG A 1 230 ? -3.112 11.962 15.732 1.00 93.81 230 ARG A N 1
ATOM 1911 C CA . ARG A 1 230 ? -3.475 12.852 16.851 1.00 93.81 230 ARG A CA 1
ATOM 1912 C C . ARG A 1 230 ? -4.989 12.993 17.029 1.00 93.81 230 ARG A C 1
ATOM 1914 O O . ARG A 1 230 ? -5.459 13.049 18.165 1.00 93.81 230 ARG A O 1
ATOM 1921 N N . VAL A 1 231 ? -5.750 13.044 15.933 1.00 94.50 231 VAL A N 1
ATOM 1922 C CA . VAL A 1 231 ? -7.223 13.083 15.986 1.00 94.50 231 VAL A CA 1
ATOM 1923 C C . VAL A 1 231 ? -7.766 11.773 16.558 1.00 94.50 231 VAL A C 1
ATOM 1925 O O . VAL A 1 231 ? -8.562 11.811 17.491 1.00 94.50 231 VAL A O 1
ATOM 1928 N N . VAL A 1 232 ? -7.280 10.622 16.080 1.00 93.69 232 VAL A N 1
ATOM 1929 C CA . VAL A 1 232 ? -7.646 9.295 16.611 1.00 93.69 232 VAL A CA 1
ATOM 1930 C C . VAL A 1 232 ? -7.354 9.186 18.106 1.00 93.69 232 VAL A C 1
ATOM 1932 O O . VAL A 1 232 ? -8.226 8.780 18.869 1.00 93.69 232 VAL A O 1
ATOM 1935 N N . ASP A 1 233 ? -6.161 9.587 18.543 1.00 92.75 233 ASP A N 1
ATOM 1936 C CA . ASP A 1 233 ? -5.781 9.543 19.957 1.00 92.75 233 ASP A CA 1
ATOM 1937 C C . ASP A 1 233 ? -6.667 10.444 20.820 1.00 92.75 233 ASP A C 1
ATOM 1939 O O . ASP A 1 233 ? -6.869 10.159 21.995 1.00 92.75 233 ASP A O 1
ATOM 1943 N N . THR A 1 234 ? -7.192 11.532 20.255 1.00 93.81 234 THR A N 1
ATOM 1944 C CA . THR A 1 234 ? -8.125 12.425 20.951 1.00 93.81 234 THR A CA 1
ATOM 1945 C C . THR A 1 234 ? -9.512 11.799 21.052 1.00 93.81 234 THR A C 1
ATOM 1947 O O . THR A 1 234 ? -10.077 11.781 22.136 1.00 93.81 234 THR A O 1
ATOM 1950 N N . LEU A 1 235 ? -10.026 11.226 19.960 1.00 92.38 235 LEU A N 1
ATOM 1951 C CA . LEU A 1 235 ? -11.340 10.570 19.927 1.00 92.38 235 LEU A CA 1
ATOM 1952 C C . LEU A 1 235 ? -11.403 9.305 20.789 1.00 92.38 235 LEU A C 1
ATOM 1954 O O . LEU A 1 235 ? -12.471 8.940 21.260 1.00 92.38 235 LEU A O 1
ATOM 1958 N N . LEU A 1 236 ? -10.270 8.625 20.978 1.00 90.81 236 LEU A N 1
ATOM 1959 C CA . LEU A 1 236 ? -10.190 7.396 21.768 1.00 90.81 236 LEU A CA 1
ATOM 1960 C C . LEU A 1 236 ? -9.702 7.616 23.212 1.00 90.81 236 LEU A C 1
ATOM 1962 O O . LEU A 1 236 ? -9.476 6.629 23.924 1.00 90.81 236 LEU A O 1
ATOM 1966 N N . LYS A 1 237 ? -9.467 8.856 23.653 1.00 86.44 237 LYS A N 1
ATOM 1967 C CA . LYS A 1 237 ? -9.214 9.148 25.073 1.00 86.44 237 LYS A CA 1
ATOM 1968 C C . LYS A 1 237 ? -10.545 9.107 25.820 1.00 86.44 237 LYS A C 1
ATOM 1970 O O . LYS A 1 237 ? -11.502 9.731 25.385 1.00 86.44 237 LYS A O 1
ATOM 1975 N N . LYS A 1 238 ? -10.594 8.367 26.933 1.00 65.25 238 LYS A N 1
ATOM 1976 C CA . LYS A 1 238 ? -11.707 8.470 27.887 1.00 65.25 238 LYS A CA 1
ATOM 1977 C C . LYS A 1 238 ? -11.523 9.777 28.670 1.00 65.25 238 LYS A C 1
ATOM 1979 O O . LYS A 1 238 ? -10.401 10.034 29.115 1.00 65.25 238 LYS A O 1
ATOM 1984 N N . ASP A 1 239 ? -12.586 10.571 28.773 1.00 53.00 239 ASP A N 1
ATOM 1985 C CA . ASP A 1 239 ? -12.678 11.694 29.718 1.00 53.00 239 ASP A CA 1
ATOM 1986 C C . ASP A 1 239 ? -12.589 11.207 31.176 1.00 53.00 239 ASP A C 1
ATOM 1988 O O . ASP A 1 239 ? -13.064 10.078 31.462 1.00 53.00 239 ASP A O 1
#

Foldseek 3Di:
DKKKWKADLVCCVLQVWDCFLPDFPDIHGPADQQAGDPVSLVSQLPRQQATFMDDDDPPDDDDDDPNIDMDMDDPDDDDDDDDDDDDLCVLVSQLLRLQLLLLCLPLVPPQPSHPPPDRDDPVNSVVSNVVSLVVNVVSVVPDPPPPPPPCPDPDDADLVNCCVVCVVRRDDTDGQDSVSSSVSNVCSNPVDPPPPDDPPPDPPPVPQPPVSVVSSVVSVVCSDPVNSVVVSVVSNDDD

pLDDT: mean 83.64, std 15.66, range [37.94, 97.44]

Organism: NCBI:txid64838